Protein AF-A0A8X7XI76-F1 (afdb_monomer)

pLDDT: mean 72.17, std 18.66, range [26.42, 96.69]

Mean predicted aligned error: 21.69 Å

Solvent-accessible surface area (backbone atoms only — not comparable to full-atom values): 20179 Å² total; per-residue (Å²): 106,65,67,63,45,52,55,42,26,72,76,38,55,70,59,37,50,48,53,51,53,40,50,55,38,44,60,29,55,32,87,64,78,79,47,76,66,56,66,72,77,45,56,62,67,55,51,51,53,51,46,51,61,57,38,73,75,78,64,96,74,30,51,82,72,44,86,49,71,70,33,50,50,47,49,52,49,51,47,50,50,44,25,52,45,47,52,69,28,65,85,70,49,64,81,38,93,57,53,53,74,50,49,52,59,40,36,52,50,28,42,71,40,92,49,66,44,37,20,55,46,19,42,57,59,60,33,59,70,26,68,49,62,69,83,71,89,86,74,97,80,75,77,64,71,68,51,57,64,59,58,62,64,70,68,76,78,78,87,84,88,82,87,89,86,82,92,87,86,88,88,90,87,86,90,85,59,90,67,64,47,56,61,51,47,50,55,52,49,52,51,50,52,53,51,50,52,52,53,50,52,51,54,51,50,52,55,49,49,54,53,50,52,53,53,50,53,53,49,53,52,50,52,53,50,52,52,52,51,52,51,52,51,52,52,51,51,51,51,51,53,51,51,53,52,53,52,50,52,50,51,54,52,49,52,55,48,51,53,51,50,53,56,48,50,53,53,51,51,55,51,48,54,52,50,51,55,48,50,53,54,50,50,54,53,49,54,53,49,51,55,53,48,53,56,50,51,54,50,52,52,53,53,51,51,51,54,49,55,53,49,50,56,50,48,55,51,48,52,53,48,51,53,50,48,50,55,48,49,54,52,53,52,52,52,52,53,55,74,73,42,65,72,76,61,58,62,56,56,69,75,75,111

Sequence (353 aa):
VVDDWIDRYKTERKLGLLELINFIIHCCGCKGVVTPELFKDLQNAQIINQLTKEFKKDSSCYPLSMSTPEWKKFGANMSEFLSILVQRCQNSILYDDGLMDSVIPFLTGLSDSQIRAFRHTGTLAGERRCVVSADVDSSPIGEDYLKLEKAGRSAASVTQLRGTGAAGTPASAESAASSTVQEGTIELSELKVLLAELTQDINKSEKANEKATAKAHERQKQEMKQANEWLRQEIQQANERLRQEVQLELRQVLGKIEERIQKNSVKLSTLADQLEHLNETFTNRIEMAEHSAASAEERAVNVSLECKKLREKLGDRLAALEDGSRRYNVRIEGLRRIESSNPVKFAAELFLK

Secondary structure (DSSP, 8-state):
-HHHHHHHHHH-HHHHHHHHHHHHHHHTT------HHHHHHS-HHHHHHHHHHHHTTT-S--GGG--SHHHHHHHHHHHHHHHHHHHHHTTTTTTSTTHHHHHHHHHHHHHT-SSHHHHHHHHHHHSHHHH--SS------SSSHHHHHHHHHSSTTS-------------------TTHHHHHHHHHHHHHHHHHHHHHHHHHHHHHHHHHHHHHHHHHHHHHHHHHHHHHHHHHHHHHHHHHHHHHHHHHHHHHHHHHHHHHHHHHHHHHHHHHHHHHHHHHHHHHHHHHHHHHHHHHHHHHHHHHHHHHHHHHHHHHHHHHHHHHHHHHHHHHHHHHS-HHHHHHHTT--

Foldseek 3Di:
DLVVLVVVCVVPVLVSLQVVLQVLLVQLVQPDHQDSVNVVPDDLLVVVVVSVVRVVPDDPDGLCRDPDPVSVVVLVVVLVSLQVNLVVCVPPNVPPCRRCVRLVVNLVSLCPDPDPSSVVSSCSCVPCNNNVPPDDDDDPDDDVVVVVVVVVVVVVPPDPDDDDDDDDDDDDDDDDDPPVVVVVVVVVVVVVVVVVVVVVVVVVVVVVVVVVVVVVVVVVVVVVVVVVVVVVVVVVVVVVVVVVVVVVVVVVVVVVVVVVVVVVVVVVVVVVVVVVVVVVVVVVVVVVVVVVVVVVVVVVVVVVVVVVVVVVVVVVVVVVVVVVVVVVVVVVVVVVVCVPDDVVVVVVVVVVD

InterPro domains:
  IPR013721 STAG [PF08514] (62-125)
  IPR039662 Cohesin subunit Scc3/SA [PTHR11199] (1-126)

Nearest PDB structures (foldseek):
  5qsu-assembly2_A  TM=9.613E-01  e=1.164E-12  Homo sapiens
  5qsu-assembly1_C  TM=9.602E-01  e=3.222E-12  Homo sapiens
  5qsv-assembly4_D  TM=9.599E-01  e=5.065E-12  Homo sapiens
  6qb5-assembly4_D  TM=9.327E-01  e=2.719E-12  Homo sapiens
  7w1m-assembly1_D  TM=9.598E-01  e=1.118E-11  Homo sapiens

Organism: Polypterus senegalus (NCBI:txid55291)

Structure (mmCIF, N/CA/C/O backbone):
data_AF-A0A8X7XI76-F1
#
_entry.id   AF-A0A8X7XI76-F1
#
loop_
_atom_site.group_PDB
_atom_site.id
_atom_site.type_symbol
_atom_site.label_atom_id
_atom_site.label_alt_id
_atom_site.label_comp_id
_atom_site.label_asym_id
_atom_site.label_entity_id
_atom_site.label_seq_id
_atom_site.pdbx_PDB_ins_code
_atom_site.Cartn_x
_atom_site.Cartn_y
_atom_site.Cartn_z
_atom_site.occupancy
_atom_site.B_iso_or_equiv
_atom_site.auth_seq_id
_atom_site.auth_comp_id
_atom_site.auth_asym_id
_atom_site.auth_atom_id
_atom_site.pdbx_PDB_model_num
ATOM 1 N N . VAL A 1 1 ? -13.157 4.764 -10.999 1.00 80.31 1 VAL A N 1
ATOM 2 C CA . VAL A 1 1 ? -13.480 5.661 -9.859 1.00 80.31 1 VAL A CA 1
ATOM 3 C C . VAL A 1 1 ? -12.413 5.621 -8.777 1.00 80.31 1 VAL A C 1
ATOM 5 O O . VAL A 1 1 ? -11.792 6.649 -8.562 1.00 80.31 1 VAL A O 1
ATOM 8 N N . VAL A 1 2 ? -12.187 4.483 -8.096 1.00 82.31 2 VAL A N 1
ATOM 9 C CA . VAL A 1 2 ? -11.129 4.377 -7.064 1.00 82.31 2 VAL A CA 1
ATOM 10 C C . VAL A 1 2 ? -9.747 4.630 -7.671 1.00 82.31 2 VAL A C 1
ATOM 12 O O . VAL A 1 2 ? -9.023 5.479 -7.170 1.00 82.31 2 VAL A O 1
ATOM 15 N N . ASP A 1 3 ? -9.429 3.978 -8.793 1.00 81.94 3 ASP A N 1
ATOM 16 C CA . ASP A 1 3 ? -8.150 4.178 -9.492 1.00 81.94 3 ASP A CA 1
ATOM 17 C C . ASP A 1 3 ? -7.981 5.638 -9.972 1.00 81.94 3 ASP A C 1
ATOM 19 O O . ASP A 1 3 ? -6.953 6.256 -9.717 1.00 81.94 3 ASP A O 1
ATOM 23 N N . ASP A 1 4 ? -9.038 6.250 -10.522 1.00 85.50 4 ASP A N 1
ATOM 24 C CA . ASP A 1 4 ? -9.021 7.664 -10.944 1.00 85.50 4 ASP A CA 1
ATOM 25 C C . ASP A 1 4 ? -8.849 8.649 -9.771 1.00 85.50 4 ASP A C 1
ATOM 27 O O . ASP A 1 4 ? -8.336 9.756 -9.939 1.00 85.50 4 ASP A O 1
ATOM 31 N N . TRP A 1 5 ? -9.340 8.303 -8.575 1.00 87.81 5 TRP A N 1
ATOM 32 C CA . TRP A 1 5 ? -9.099 9.094 -7.366 1.00 87.81 5 TRP A CA 1
ATOM 33 C C . TRP A 1 5 ? -7.663 8.910 -6.872 1.00 87.81 5 TRP A C 1
ATOM 35 O O . TRP A 1 5 ? -7.014 9.890 -6.518 1.00 87.81 5 TRP A O 1
ATOM 45 N N . ILE A 1 6 ? -7.142 7.680 -6.909 1.00 84.31 6 ILE A N 1
ATOM 46 C CA . ILE A 1 6 ? -5.755 7.372 -6.543 1.00 84.31 6 ILE A CA 1
ATOM 47 C C . ILE A 1 6 ? -4.779 8.158 -7.423 1.00 84.31 6 ILE A C 1
ATOM 49 O O . ILE A 1 6 ? -3.829 8.749 -6.909 1.00 84.31 6 ILE A O 1
ATOM 53 N N . ASP A 1 7 ? -5.013 8.208 -8.732 1.00 85.00 7 ASP A N 1
ATOM 54 C CA . ASP A 1 7 ? -4.145 8.948 -9.647 1.00 85.00 7 ASP A CA 1
ATOM 55 C C . ASP A 1 7 ? -4.216 10.461 -9.402 1.00 85.00 7 ASP A C 1
ATOM 57 O O . ASP A 1 7 ? -3.176 11.120 -9.356 1.00 85.00 7 ASP A O 1
ATOM 61 N N . ARG A 1 8 ? -5.402 11.006 -9.097 1.00 84.25 8 ARG A N 1
ATOM 62 C CA . ARG A 1 8 ? -5.546 12.404 -8.652 1.00 84.25 8 ARG A CA 1
ATOM 63 C C . ARG A 1 8 ? -4.844 12.684 -7.326 1.00 84.25 8 ARG A C 1
ATOM 65 O O . ARG A 1 8 ? -4.208 13.726 -7.193 1.00 84.25 8 ARG A O 1
ATOM 72 N N . TYR A 1 9 ? -4.904 11.762 -6.368 1.00 83.94 9 TYR A N 1
ATOM 73 C CA . TYR A 1 9 ? -4.195 11.882 -5.093 1.00 83.94 9 TYR A CA 1
ATOM 74 C C . TYR A 1 9 ? -2.670 11.899 -5.287 1.00 83.94 9 TYR A C 1
ATOM 76 O O . TYR A 1 9 ? -1.975 12.661 -4.616 1.00 83.94 9 TYR A O 1
ATOM 84 N N . LYS A 1 10 ? -2.142 11.115 -6.239 1.00 81.81 10 LYS A N 1
ATOM 85 C CA . LYS A 1 10 ? -0.713 11.135 -6.597 1.00 81.81 10 LYS A CA 1
ATOM 86 C C . LYS A 1 10 ? -0.286 12.459 -7.235 1.00 81.81 10 LYS A C 1
ATOM 88 O O . LYS A 1 10 ? 0.833 12.899 -6.988 1.00 81.81 10 LYS A O 1
ATOM 93 N N . THR A 1 11 ? -1.142 13.088 -8.044 1.00 84.12 11 THR A N 1
ATOM 94 C CA . THR A 1 11 ? -0.851 14.394 -8.660 1.00 84.12 11 THR A CA 1
ATOM 95 C C . THR A 1 11 ? -0.973 15.540 -7.651 1.00 84.12 11 THR A C 1
ATOM 97 O O . THR A 1 11 ? -0.058 16.350 -7.526 1.00 84.12 11 THR A O 1
ATOM 100 N N . GLU A 1 12 ? -2.072 15.592 -6.893 1.00 83.12 12 GLU A N 1
ATOM 101 C CA . GLU A 1 12 ? -2.367 16.645 -5.917 1.00 83.12 12 GLU A CA 1
ATOM 102 C C . GLU A 1 12 ? -2.932 16.066 -4.609 1.00 83.12 12 GLU A C 1
ATOM 104 O O . GLU A 1 12 ? -4.142 16.025 -4.371 1.00 83.12 12 GLU A O 1
ATOM 109 N N . ARG A 1 13 ? -2.027 15.680 -3.701 1.00 80.62 13 ARG A N 1
ATOM 110 C CA . ARG A 1 13 ? -2.357 15.042 -2.410 1.00 80.62 13 ARG A CA 1
ATOM 111 C C . ARG A 1 13 ? -3.438 15.772 -1.605 1.00 80.62 13 ARG A C 1
ATOM 113 O O . ARG A 1 13 ? -4.353 15.146 -1.077 1.00 80.62 13 ARG A O 1
ATOM 120 N N . LYS A 1 14 ? -3.342 17.103 -1.499 1.00 80.31 14 LYS A N 1
ATOM 121 C CA . LYS A 1 14 ? -4.276 17.915 -0.695 1.00 80.31 14 LYS A CA 1
ATOM 122 C C . LYS A 1 14 ? -5.678 17.954 -1.297 1.00 80.31 14 LYS A C 1
ATOM 124 O O . LYS A 1 14 ? -6.653 17.869 -0.557 1.00 80.31 14 LYS A O 1
ATOM 129 N N . LEU A 1 15 ? -5.771 18.067 -2.621 1.00 83.50 15 LEU A N 1
ATOM 130 C CA . LEU A 1 15 ? -7.047 18.123 -3.324 1.00 83.50 15 LEU A CA 1
ATOM 131 C C . LEU A 1 15 ? -7.749 16.761 -3.265 1.00 83.50 15 LEU A C 1
ATOM 133 O O . LEU A 1 15 ? -8.920 16.694 -2.904 1.00 83.50 15 LEU A O 1
ATOM 137 N N . GLY A 1 16 ? -7.013 15.670 -3.509 1.00 84.12 16 GLY A N 1
ATOM 138 C CA . GLY A 1 16 ? -7.557 14.312 -3.412 1.00 84.12 16 GLY A CA 1
ATOM 139 C C . GLY A 1 16 ? -8.058 13.972 -2.003 1.00 84.12 16 GLY A C 1
ATOM 140 O O . GLY A 1 16 ? -9.128 13.382 -1.844 1.00 84.12 16 GLY A O 1
ATOM 141 N N . LEU A 1 17 ? -7.335 14.404 -0.965 1.00 84.62 17 LEU A N 1
ATOM 142 C CA . LEU A 1 17 ? -7.759 14.245 0.428 1.00 84.62 17 LEU A CA 1
ATOM 143 C C . LEU A 1 17 ? -9.035 15.038 0.743 1.00 84.62 17 LEU A C 1
ATOM 145 O O . LEU A 1 17 ? -9.946 14.517 1.388 1.00 84.62 17 LEU A O 1
ATOM 149 N N . LEU A 1 18 ? -9.123 16.276 0.253 1.00 86.62 18 LEU A N 1
ATOM 150 C CA . LEU A 1 18 ? -10.305 17.119 0.408 1.00 86.62 18 LEU A CA 1
ATOM 151 C C . LEU A 1 18 ? -11.532 16.515 -0.286 1.00 86.62 18 LEU A C 1
ATOM 153 O O . LEU A 1 18 ? -12.622 16.526 0.283 1.00 86.62 18 LEU A O 1
ATOM 157 N N . GLU A 1 19 ? -11.363 15.962 -1.489 1.00 86.62 19 GLU A N 1
ATOM 158 C CA . GLU A 1 19 ? -12.425 15.246 -2.205 1.00 86.62 19 GLU A CA 1
ATOM 159 C C . GLU A 1 19 ? -12.949 14.059 -1.386 1.00 86.62 19 GLU A C 1
ATOM 161 O O . GLU A 1 19 ? -14.163 13.877 -1.276 1.00 86.62 19 GLU A O 1
ATOM 166 N N . LEU A 1 20 ? -12.055 13.286 -0.759 1.00 86.69 20 LEU A N 1
ATOM 167 C CA . LEU A 1 20 ? -12.429 12.139 0.071 1.00 86.69 20 LEU A CA 1
ATOM 168 C C . LEU A 1 20 ? -13.170 12.564 1.348 1.00 86.69 20 LEU A C 1
ATOM 170 O O . LEU A 1 20 ? -14.191 11.976 1.708 1.00 86.69 20 LEU A O 1
ATOM 174 N N . ILE A 1 21 ? -12.689 13.610 2.020 1.00 86.50 21 ILE A N 1
ATOM 175 C CA . ILE A 1 21 ? -13.335 14.166 3.215 1.00 86.50 21 ILE A CA 1
ATOM 176 C C . ILE A 1 21 ? -14.719 14.714 2.870 1.00 86.50 21 ILE A C 1
ATOM 178 O O . ILE A 1 21 ? -15.699 14.386 3.542 1.00 86.50 21 ILE A O 1
ATOM 182 N N . ASN A 1 22 ? -14.828 15.485 1.787 1.00 87.50 22 ASN A N 1
ATOM 183 C CA . ASN A 1 22 ? -16.112 15.982 1.312 1.00 87.50 22 ASN A CA 1
ATOM 184 C C . ASN A 1 22 ? -17.047 14.828 0.945 1.00 87.50 22 ASN A C 1
ATOM 186 O O . ASN A 1 22 ? -18.207 14.856 1.343 1.00 87.50 22 ASN A O 1
ATOM 190 N N . PHE A 1 23 ? -16.568 13.775 0.282 1.00 87.75 23 PHE A N 1
ATOM 191 C CA . PHE A 1 23 ? -17.378 12.589 0.005 1.00 87.75 23 PHE A CA 1
ATOM 192 C C . PHE A 1 23 ? -17.982 11.980 1.285 1.00 87.75 23 PHE A C 1
ATOM 194 O O . PHE A 1 23 ? -19.190 11.737 1.336 1.00 87.75 23 PHE A O 1
ATOM 201 N N . ILE A 1 24 ? -17.187 11.810 2.348 1.00 85.94 24 ILE A N 1
ATOM 202 C CA . ILE A 1 24 ? -17.664 11.280 3.639 1.00 85.94 24 ILE A CA 1
ATOM 203 C C . ILE A 1 24 ? -18.721 12.207 4.264 1.00 85.94 24 ILE A C 1
ATOM 205 O O . ILE A 1 24 ? -19.750 11.741 4.760 1.00 85.94 24 ILE A O 1
ATOM 209 N N . ILE A 1 25 ? -18.513 13.523 4.201 1.00 86.00 25 ILE A N 1
ATOM 210 C CA . ILE A 1 25 ? -19.452 14.529 4.727 1.00 86.00 25 ILE A CA 1
ATOM 211 C C . ILE A 1 25 ? -20.796 14.474 3.990 1.00 86.00 25 ILE A C 1
ATOM 213 O O . ILE A 1 25 ? -21.855 14.477 4.625 1.00 86.00 25 ILE A O 1
ATOM 217 N N . HIS A 1 26 ? -20.769 14.337 2.665 1.00 84.94 26 HIS A N 1
ATOM 218 C CA . HIS A 1 26 ? -21.979 14.189 1.858 1.00 84.94 26 HIS A CA 1
ATOM 219 C C . HIS A 1 26 ? -22.689 12.857 2.142 1.00 84.94 26 HIS A C 1
ATOM 221 O O . HIS A 1 26 ? -23.919 12.821 2.203 1.00 84.94 26 HIS A O 1
ATOM 227 N N . CYS A 1 27 ? -21.946 11.776 2.416 1.00 83.19 27 CYS A N 1
ATOM 228 C CA . CYS A 1 27 ? -22.525 10.496 2.849 1.00 83.19 27 CYS A CA 1
ATOM 229 C C . CYS A 1 27 ? -23.278 10.612 4.185 1.00 83.19 27 CYS A C 1
ATOM 231 O O . CYS A 1 27 ? -24.279 9.924 4.394 1.00 83.19 27 CYS A O 1
ATOM 233 N N . CYS A 1 28 ? -22.859 11.530 5.061 1.00 80.88 28 CYS A N 1
ATOM 234 C CA . CYS A 1 28 ? -23.584 11.844 6.292 1.00 80.88 28 CYS A CA 1
ATOM 235 C C . CYS A 1 28 ? -24.904 12.598 6.049 1.00 80.88 28 CYS A C 1
ATOM 237 O O . CYS A 1 28 ? -25.657 12.832 6.994 1.00 80.88 28 CYS A O 1
ATOM 239 N N . GLY A 1 29 ? -25.186 13.018 4.811 1.00 77.31 29 GLY A N 1
ATOM 240 C CA . GLY A 1 29 ? -26.313 13.886 4.472 1.00 77.31 29 GLY A CA 1
ATOM 241 C C . GLY A 1 29 ? -26.069 15.360 4.793 1.00 77.31 29 GLY A C 1
ATOM 242 O O . GLY A 1 29 ? -27.018 16.138 4.834 1.00 77.31 29 GLY A O 1
ATOM 243 N N . CYS A 1 30 ? -24.819 15.759 5.048 1.00 81.12 30 CYS A N 1
ATOM 244 C CA . CYS A 1 30 ? -24.471 17.162 5.228 1.00 81.12 30 CYS A CA 1
ATOM 245 C C . CYS A 1 30 ? -24.251 17.816 3.859 1.00 81.12 30 CYS A C 1
ATOM 247 O O . CYS A 1 30 ? -23.531 17.278 3.023 1.00 81.12 30 CYS A O 1
ATOM 249 N N . LYS A 1 31 ? -24.871 18.980 3.641 1.00 76.12 31 LYS A N 1
ATOM 250 C CA . LYS A 1 31 ? -24.668 19.812 2.441 1.00 76.12 31 LYS A CA 1
ATOM 251 C C . LYS A 1 31 ? -23.497 20.794 2.585 1.00 76.12 31 LYS A C 1
ATOM 253 O O . LYS A 1 31 ? -23.247 21.575 1.672 1.00 76.12 31 LYS A O 1
ATOM 258 N N . GLY A 1 32 ? -22.843 20.803 3.747 1.00 77.69 32 GLY A N 1
ATOM 259 C CA . GLY A 1 32 ? -21.671 21.629 4.003 1.00 77.69 32 GLY A CA 1
ATOM 260 C C . GLY A 1 32 ? -20.490 21.154 3.166 1.00 77.69 32 GLY A C 1
ATOM 261 O O . GLY A 1 32 ? -20.243 19.952 3.065 1.00 77.69 32 GLY A O 1
ATOM 262 N N . VAL A 1 33 ? -19.772 22.098 2.562 1.00 80.50 33 VAL A N 1
ATOM 263 C CA . VAL A 1 33 ? -18.592 21.824 1.736 1.00 80.50 33 VAL A CA 1
ATOM 264 C C . VAL A 1 33 ? -17.365 22.348 2.465 1.00 80.50 33 VAL A C 1
ATOM 266 O O . VAL A 1 33 ? -17.295 23.525 2.812 1.00 80.50 33 VAL A O 1
ATOM 269 N N . VAL A 1 34 ? -16.381 21.480 2.684 1.00 81.94 34 VAL A N 1
ATOM 270 C CA . VAL A 1 34 ? -15.073 21.880 3.207 1.00 81.94 34 VAL A CA 1
ATOM 271 C C . VAL A 1 34 ? -14.277 22.454 2.046 1.00 81.94 34 VAL A C 1
ATOM 273 O O . VAL A 1 34 ? -14.031 21.761 1.055 1.00 81.94 34 VAL A O 1
ATOM 276 N N . THR A 1 35 ? -13.898 23.726 2.151 1.00 81.38 35 THR A N 1
ATOM 277 C CA . THR A 1 35 ? -13.049 24.382 1.154 1.00 81.38 35 THR A CA 1
ATOM 278 C C . THR A 1 35 ? -11.564 24.120 1.444 1.00 81.38 35 THR A C 1
ATOM 280 O O . THR A 1 35 ? -11.207 23.793 2.583 1.00 81.38 35 THR A O 1
ATOM 283 N N . PRO A 1 36 ? -10.671 24.252 0.446 1.00 75.94 36 PRO A N 1
ATOM 284 C CA . PRO A 1 36 ? -9.233 24.055 0.637 1.00 75.94 36 PRO A CA 1
ATOM 285 C C . PRO A 1 36 ? -8.622 24.974 1.705 1.00 75.94 36 PRO A C 1
ATOM 287 O O . PRO A 1 36 ? -7.683 24.576 2.392 1.00 75.94 36 PRO A O 1
ATOM 290 N N . GLU A 1 37 ? -9.161 26.184 1.865 1.00 72.19 37 GLU A N 1
ATOM 291 C CA . GLU A 1 37 ? -8.736 27.151 2.883 1.00 72.19 37 GLU A CA 1
ATOM 292 C C . GLU A 1 37 ? -9.104 26.648 4.283 1.00 72.19 37 GLU A C 1
ATOM 294 O O . GLU A 1 37 ? -8.269 26.622 5.185 1.00 72.19 37 GLU A O 1
ATOM 299 N N . LEU A 1 38 ? -10.326 26.131 4.439 1.00 70.31 38 LEU A N 1
ATOM 300 C CA . LEU A 1 38 ? -10.811 25.579 5.702 1.00 70.31 38 LEU A CA 1
ATOM 301 C C . LEU A 1 38 ? -10.007 24.352 6.143 1.00 70.31 38 LEU A C 1
ATOM 303 O O . LEU A 1 38 ? -9.738 24.167 7.327 1.00 70.31 38 LEU A O 1
ATOM 307 N N . PHE A 1 39 ? -9.607 23.528 5.176 1.00 73.75 39 PHE A N 1
ATOM 308 C CA . PHE A 1 39 ? -8.808 22.331 5.408 1.00 73.75 39 PHE A CA 1
ATOM 309 C C . PHE A 1 39 ? -7.347 22.638 5.781 1.00 73.75 39 PHE A C 1
ATOM 311 O O . PHE A 1 39 ? -6.688 21.830 6.430 1.00 73.75 39 PHE A O 1
ATOM 318 N N . LYS A 1 40 ? -6.830 23.805 5.379 1.00 67.25 40 LYS A N 1
ATOM 319 C CA . LYS A 1 40 ? -5.461 24.244 5.681 1.00 67.25 40 LYS A CA 1
ATOM 320 C C . LYS A 1 40 ? -5.346 24.906 7.056 1.00 67.25 40 LYS A C 1
ATOM 322 O O . LYS A 1 40 ? -4.324 24.736 7.718 1.00 67.25 40 LYS A O 1
ATOM 327 N N . ASP A 1 41 ? -6.372 25.649 7.460 1.00 60.00 41 ASP A N 1
ATOM 328 C CA . ASP A 1 41 ? -6.289 26.568 8.598 1.00 60.00 41 ASP A CA 1
ATOM 329 C C . ASP A 1 41 ? -6.910 26.012 9.892 1.00 60.00 41 ASP A C 1
ATOM 331 O O . ASP A 1 41 ? -6.647 26.541 10.974 1.00 60.00 41 ASP A O 1
ATOM 335 N N . LEU A 1 42 ? -7.719 24.946 9.815 1.00 62.00 42 LEU A N 1
ATOM 336 C CA . LEU A 1 42 ? -8.450 24.398 10.962 1.00 62.00 42 LEU A CA 1
ATOM 337 C C . LEU A 1 42 ? -8.068 22.954 11.294 1.00 62.00 42 LEU A C 1
ATOM 339 O O . LEU A 1 42 ? -7.864 22.114 10.422 1.00 62.00 42 LEU A O 1
ATOM 343 N N . GLN A 1 43 ? -8.065 22.636 12.591 1.00 72.50 43 GLN A N 1
ATOM 344 C CA . GLN A 1 43 ? -7.961 21.251 13.057 1.00 72.50 43 GLN A CA 1
ATOM 345 C C . GLN A 1 43 ? -9.262 20.482 12.777 1.00 72.50 43 GLN A C 1
ATOM 347 O O . GLN A 1 43 ? -10.354 21.054 12.828 1.00 72.50 43 GLN A O 1
ATOM 352 N N . ASN A 1 44 ? -9.171 19.160 12.588 1.00 75.50 44 ASN A N 1
ATOM 353 C CA . ASN A 1 44 ? -10.316 18.277 12.306 1.00 75.50 44 ASN A CA 1
ATOM 354 C C . ASN A 1 44 ? -11.519 18.509 13.245 1.00 75.50 44 ASN A C 1
ATOM 356 O O . ASN A 1 44 ? -12.662 18.556 12.793 1.00 75.50 44 ASN A O 1
ATOM 360 N N . ALA A 1 45 ? -11.277 18.744 14.539 1.00 72.75 45 ALA A N 1
ATOM 361 C CA . ALA A 1 45 ? -12.327 19.039 15.517 1.00 72.75 45 ALA A CA 1
ATOM 362 C C . ALA A 1 45 ? -13.084 20.354 15.232 1.00 72.75 45 ALA A C 1
ATOM 364 O O . ALA A 1 45 ? -14.294 20.447 15.446 1.00 72.75 45 ALA A O 1
ATOM 365 N N . GLN A 1 46 ? -12.396 21.383 14.734 1.00 77.50 46 GLN A N 1
ATOM 366 C CA . GLN A 1 46 ? -13.001 22.670 14.380 1.00 77.50 46 GLN A CA 1
ATOM 367 C C . GLN A 1 46 ? -13.827 22.560 13.094 1.00 77.50 46 GLN A C 1
ATOM 369 O O . GLN A 1 46 ? -14.944 23.078 13.052 1.00 77.50 46 GLN A O 1
ATOM 374 N N . ILE A 1 47 ? -13.330 21.810 12.104 1.00 80.31 47 ILE A N 1
ATOM 375 C CA . ILE A 1 47 ? -14.059 21.502 10.864 1.00 80.31 47 ILE A CA 1
ATOM 376 C C . ILE A 1 47 ? -15.368 20.772 11.198 1.00 80.31 47 ILE A C 1
ATOM 378 O O . ILE A 1 47 ? -16.445 21.205 10.792 1.00 80.31 47 ILE A O 1
ATOM 382 N N . ILE A 1 48 ? -15.311 19.723 12.025 1.00 81.06 48 ILE A N 1
ATOM 383 C CA . ILE A 1 48 ? -16.498 18.958 12.444 1.00 81.06 48 ILE A CA 1
ATOM 384 C C . ILE A 1 48 ? -17.491 19.841 13.212 1.00 81.06 48 ILE A C 1
ATOM 386 O O . ILE A 1 48 ? -18.702 19.734 13.008 1.00 81.06 48 ILE A O 1
ATOM 390 N N . ASN A 1 49 ? -17.012 20.755 14.060 1.00 80.56 49 ASN A N 1
ATOM 391 C CA . ASN A 1 49 ? -17.872 21.701 14.772 1.00 80.56 49 ASN A CA 1
ATOM 392 C C . ASN A 1 49 ? -18.584 22.684 13.834 1.00 80.56 49 ASN A C 1
ATOM 394 O O . ASN A 1 49 ? -19.747 23.018 14.072 1.00 80.56 49 ASN A O 1
ATOM 398 N N . GLN A 1 50 ? -17.928 23.139 12.767 1.00 80.50 50 GLN A N 1
ATOM 399 C CA . GLN A 1 50 ? -18.559 23.985 11.755 1.00 80.50 50 GLN A CA 1
ATOM 400 C C . GLN A 1 50 ? -19.597 23.209 10.938 1.00 80.50 50 GLN A C 1
ATOM 402 O O . GLN A 1 50 ? -20.744 23.645 10.843 1.00 80.50 50 GLN A O 1
ATOM 407 N N . LEU A 1 51 ? -19.251 22.005 10.476 1.00 79.69 51 LEU A N 1
ATOM 408 C CA . LEU A 1 51 ? -20.175 21.105 9.776 1.00 79.69 51 LEU A CA 1
ATOM 409 C C . LEU A 1 51 ? -21.398 20.756 10.637 1.00 79.69 51 LEU A C 1
ATOM 411 O O . LEU A 1 51 ? -22.520 20.676 10.146 1.00 79.69 51 LEU A O 1
ATOM 415 N N . THR A 1 52 ? -21.209 20.618 11.952 1.00 78.19 52 THR A N 1
ATOM 416 C CA . THR A 1 52 ? -22.292 20.398 12.923 1.00 78.19 52 THR A CA 1
ATOM 417 C C . THR A 1 52 ? -23.249 21.591 12.985 1.00 78.19 52 THR A C 1
ATOM 419 O O . THR A 1 52 ? -24.460 21.401 13.110 1.00 78.19 52 THR A O 1
ATOM 422 N N . LYS A 1 53 ? -22.740 22.828 12.899 1.00 76.62 53 LYS A N 1
ATOM 423 C CA . LYS A 1 53 ? -23.577 24.040 12.883 1.00 76.62 53 LYS A CA 1
ATOM 424 C C . LYS A 1 53 ? -2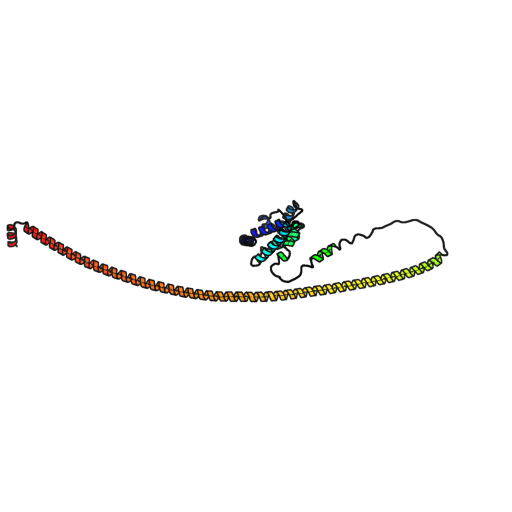4.408 24.130 11.603 1.00 76.62 53 LYS A C 1
ATOM 426 O O . LYS A 1 53 ? -25.580 24.485 11.681 1.00 76.62 53 LYS A O 1
ATOM 431 N N . GLU A 1 54 ? -23.827 23.768 10.463 1.00 73.31 54 GLU A N 1
ATOM 432 C CA . GLU A 1 54 ? -24.517 23.753 9.167 1.00 73.31 54 GLU A CA 1
ATOM 433 C C . GLU A 1 54 ? -25.554 22.622 9.082 1.00 73.31 54 GLU A C 1
ATOM 435 O O . GLU A 1 54 ? -26.676 22.840 8.629 1.00 73.31 54 GLU A O 1
ATOM 440 N N . PHE A 1 55 ? -25.238 21.438 9.615 1.00 71.06 55 PHE A N 1
ATOM 441 C CA . PHE A 1 55 ? -26.137 20.279 9.615 1.00 71.06 55 PHE A CA 1
ATOM 442 C C . PHE A 1 55 ? -27.405 20.489 10.456 1.00 71.06 55 PHE A C 1
ATOM 444 O O . PHE A 1 55 ? -28.489 20.046 10.078 1.00 71.06 55 PHE A O 1
ATOM 451 N N . LYS A 1 56 ? -27.299 21.200 11.590 1.00 60.44 56 LYS A N 1
ATOM 452 C CA . LYS A 1 56 ? -28.439 21.491 12.482 1.00 60.44 56 LYS A CA 1
ATOM 453 C C . LYS A 1 56 ? -29.568 22.276 11.807 1.00 60.44 56 LYS A C 1
ATOM 455 O O . LYS A 1 56 ? -30.668 22.307 12.352 1.00 60.44 56 LYS A O 1
ATOM 460 N N . LYS A 1 57 ? -29.308 22.914 10.662 1.00 56.59 57 LYS A N 1
ATOM 461 C CA . LYS A 1 57 ? -30.274 23.785 9.991 1.00 56.59 57 LYS A CA 1
ATOM 462 C C . LYS A 1 57 ? -31.294 23.025 9.132 1.00 56.59 57 LYS A C 1
ATOM 464 O O . LYS A 1 57 ? -32.386 23.548 8.958 1.00 56.59 57 LYS A O 1
ATOM 469 N N . ASP A 1 58 ? -30.989 21.801 8.673 1.00 54.91 58 ASP A N 1
ATOM 470 C CA . ASP A 1 58 ? -31.672 21.259 7.483 1.00 54.91 58 ASP A CA 1
ATOM 471 C C . ASP A 1 58 ? -32.090 19.771 7.484 1.00 54.91 58 ASP A C 1
ATOM 473 O O . ASP A 1 58 ? -32.665 19.336 6.483 1.00 54.91 58 ASP A O 1
ATOM 477 N N . SER A 1 59 ? -31.829 18.919 8.491 1.00 55.06 59 SER A N 1
ATOM 478 C CA . SER A 1 59 ? -32.084 17.468 8.286 1.00 55.06 59 SER A CA 1
ATOM 479 C C . SER A 1 59 ? -32.398 16.634 9.535 1.00 55.06 59 SER A C 1
ATOM 481 O O . SER A 1 59 ? -31.559 16.446 10.412 1.00 55.06 59 SER A O 1
ATOM 483 N N . SER A 1 60 ? -33.598 16.035 9.569 1.00 56.75 60 SER A N 1
ATOM 484 C CA . SER A 1 60 ? -33.986 14.963 10.506 1.00 56.75 60 SER A CA 1
ATOM 485 C C . SER A 1 60 ? -33.698 13.550 9.969 1.00 56.75 60 SER A C 1
ATOM 487 O O . SER A 1 60 ? -33.677 12.594 10.744 1.00 56.75 60 SER A O 1
ATOM 489 N N . CYS A 1 61 ? -33.446 13.413 8.660 1.00 63.62 61 CYS A N 1
ATOM 490 C CA . CYS A 1 61 ? -33.158 12.153 7.970 1.00 63.62 61 CYS A CA 1
ATOM 491 C C . CYS A 1 61 ? -31.839 12.248 7.194 1.00 63.62 61 CYS A C 1
ATOM 493 O O . CYS A 1 61 ? -31.583 13.246 6.528 1.00 63.62 61 CYS A O 1
ATOM 495 N N . TYR A 1 62 ? -31.020 11.199 7.273 1.00 75.06 62 TYR A N 1
ATOM 496 C CA . TYR A 1 62 ? -29.735 11.076 6.577 1.00 75.06 62 TYR A CA 1
ATOM 497 C C . TYR A 1 62 ? -29.689 9.757 5.781 1.00 75.06 62 TYR A C 1
ATOM 499 O O . TYR A 1 62 ? -30.397 8.818 6.165 1.00 75.06 62 TYR A O 1
ATOM 507 N N . PRO A 1 63 ? -28.871 9.656 4.710 1.00 74.31 63 PRO A N 1
ATOM 508 C CA . PRO A 1 63 ? -28.841 8.523 3.774 1.00 74.31 63 PRO A CA 1
ATOM 509 C C . PRO A 1 63 ? -28.855 7.130 4.417 1.00 74.31 63 PRO A C 1
ATOM 511 O O . PRO A 1 63 ? -29.625 6.266 4.013 1.00 74.31 63 PRO A O 1
ATOM 514 N N . LEU A 1 64 ? -28.072 6.925 5.481 1.00 70.81 64 LEU A N 1
ATOM 515 C CA . LEU A 1 64 ? -27.958 5.635 6.178 1.00 70.81 64 LEU A CA 1
ATOM 516 C C . LEU A 1 64 ? -29.125 5.312 7.134 1.00 70.81 64 LEU A C 1
ATOM 518 O O . LEU A 1 64 ? -29.191 4.211 7.675 1.00 70.81 64 LEU A O 1
ATOM 522 N N . SER A 1 65 ? -30.043 6.252 7.381 1.00 71.31 65 SER A N 1
ATOM 523 C CA . SER A 1 65 ? -31.241 6.034 8.211 1.00 71.31 65 SER A CA 1
ATOM 524 C C . SER A 1 65 ? -32.502 5.762 7.394 1.00 71.31 65 SER A C 1
ATOM 526 O O . SER A 1 65 ? -33.538 5.427 7.973 1.00 71.31 65 SER A O 1
ATOM 528 N N . MET A 1 66 ? -32.452 5.945 6.073 1.00 74.00 66 MET A N 1
ATOM 529 C CA . MET A 1 66 ? -33.606 5.739 5.204 1.00 74.00 66 MET A CA 1
ATOM 530 C C . MET A 1 66 ? -33.741 4.247 4.872 1.00 74.00 66 MET A C 1
ATOM 532 O O . MET A 1 66 ? -32.809 3.616 4.387 1.00 74.00 66 MET A O 1
ATOM 536 N N . SER A 1 67 ? -34.913 3.662 5.143 1.00 63.44 67 SER A N 1
ATOM 537 C CA . SER A 1 67 ? -35.157 2.216 4.961 1.00 63.44 67 SER A CA 1
ATOM 538 C C . SER A 1 67 ? -35.519 1.828 3.516 1.00 63.44 67 SER A C 1
ATOM 540 O O . SER A 1 67 ? -35.785 0.656 3.235 1.00 63.44 67 SER A O 1
ATOM 542 N N . THR A 1 68 ? -35.532 2.789 2.588 1.00 77.94 68 THR A N 1
ATOM 543 C CA . THR A 1 68 ? -35.813 2.548 1.166 1.00 77.94 68 THR A CA 1
ATOM 544 C C . THR A 1 68 ? -34.751 1.608 0.574 1.00 77.94 68 THR A C 1
ATOM 546 O O . THR A 1 68 ? -33.567 1.762 0.885 1.00 77.94 68 THR A O 1
ATOM 549 N N . PRO A 1 69 ? -35.123 0.642 -0.285 1.00 77.56 69 PRO A N 1
ATOM 550 C CA . PRO A 1 69 ? -34.177 -0.303 -0.892 1.00 77.56 69 PRO A CA 1
ATOM 551 C C . PRO A 1 69 ? -32.993 0.370 -1.612 1.00 77.56 69 PRO A C 1
ATOM 553 O O . PRO A 1 69 ? -31.874 -0.133 -1.551 1.00 77.56 69 PRO A O 1
ATOM 556 N N . GLU A 1 70 ? -33.209 1.537 -2.218 1.00 78.12 70 GLU A N 1
ATOM 557 C CA . GLU A 1 70 ? -32.169 2.357 -2.860 1.00 78.12 70 GLU A CA 1
ATOM 558 C C . GLU A 1 70 ? -31.104 2.842 -1.861 1.00 78.12 70 GLU A C 1
ATOM 560 O O . GLU A 1 70 ? -29.906 2.733 -2.122 1.00 78.12 70 GLU A O 1
ATOM 565 N N . TRP A 1 71 ? -31.528 3.300 -0.680 1.00 79.50 71 TRP A N 1
ATOM 566 C CA . TRP A 1 71 ? -30.639 3.788 0.379 1.00 79.50 71 TRP A CA 1
ATOM 567 C C . TRP A 1 71 ? -29.913 2.654 1.112 1.00 79.50 71 TRP A C 1
ATOM 569 O O . TRP A 1 71 ? -28.754 2.807 1.496 1.00 79.50 71 TRP A O 1
ATOM 579 N N . LYS A 1 72 ? -30.537 1.473 1.222 1.00 75.44 72 LYS A N 1
ATOM 580 C CA . LYS A 1 72 ? -29.851 0.257 1.696 1.00 75.44 72 LYS A CA 1
ATOM 581 C C . LYS A 1 72 ? -28.738 -0.172 0.741 1.00 75.44 72 LYS A C 1
ATOM 583 O O . LYS A 1 72 ? -27.642 -0.497 1.192 1.00 75.44 72 LYS A O 1
ATOM 588 N N . LYS A 1 73 ? -28.997 -0.119 -0.572 1.00 81.75 73 LYS A N 1
ATOM 589 C CA . LYS A 1 73 ? -27.980 -0.371 -1.602 1.00 81.75 73 LYS A CA 1
ATOM 590 C C . LYS A 1 73 ? -26.863 0.673 -1.547 1.00 81.75 73 LYS A C 1
ATOM 592 O O . LYS A 1 73 ? -25.700 0.312 -1.653 1.00 81.75 73 LYS A O 1
ATOM 597 N N . PHE A 1 74 ? -27.196 1.944 -1.316 1.00 82.12 74 PHE A N 1
ATOM 598 C CA . PHE A 1 74 ? -26.201 3.002 -1.122 1.00 82.12 74 PHE A CA 1
ATOM 599 C C . PHE A 1 74 ? -25.275 2.728 0.072 1.00 82.12 74 PHE A C 1
ATOM 601 O O . PHE A 1 74 ? -24.062 2.815 -0.085 1.00 82.12 74 PHE A O 1
ATOM 608 N N . GLY A 1 75 ? -25.818 2.349 1.235 1.00 77.25 75 GLY A N 1
ATOM 609 C CA . GLY A 1 75 ? -25.004 2.012 2.409 1.00 77.25 75 GLY A CA 1
ATOM 610 C C . GLY A 1 75 ? -24.040 0.847 2.153 1.00 77.25 75 GLY A C 1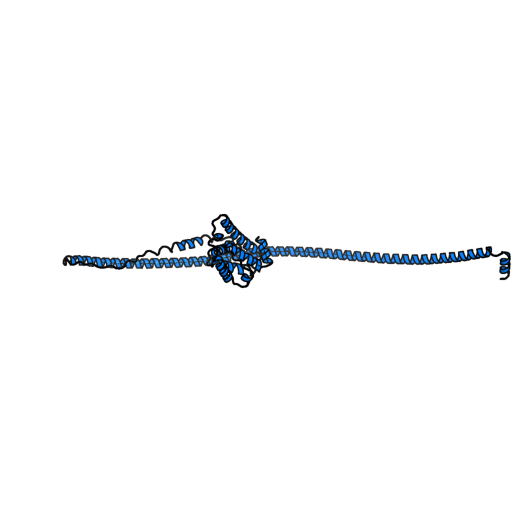
ATOM 611 O O . GLY A 1 75 ? -22.862 0.942 2.493 1.00 77.25 75 GLY A O 1
ATOM 612 N N . ALA A 1 76 ? -24.511 -0.208 1.479 1.00 80.12 76 ALA A N 1
ATOM 613 C CA . ALA A 1 76 ? -23.666 -1.330 1.066 1.00 80.12 76 ALA A CA 1
ATOM 614 C C . ALA A 1 76 ? -22.565 -0.885 0.084 1.00 80.12 76 ALA A C 1
ATOM 616 O O . ALA A 1 76 ? -21.386 -1.129 0.333 1.00 80.12 76 ALA A O 1
ATOM 617 N N . ASN A 1 77 ? -22.928 -0.140 -0.964 1.00 84.75 77 ASN A N 1
ATOM 618 C CA . ASN A 1 77 ? -21.980 0.380 -1.952 1.00 84.75 77 ASN A CA 1
ATOM 619 C C . ASN A 1 77 ? -20.931 1.316 -1.329 1.00 84.75 77 ASN A C 1
ATOM 621 O O . ASN A 1 77 ? -19.785 1.329 -1.762 1.00 84.75 77 ASN A O 1
ATOM 625 N N . MET A 1 78 ? -21.312 2.111 -0.325 1.00 82.44 78 MET A N 1
ATOM 626 C CA . MET A 1 78 ? -20.397 3.001 0.393 1.00 82.44 78 MET A CA 1
ATOM 627 C C . MET A 1 78 ? -19.367 2.200 1.198 1.00 82.44 78 MET A C 1
ATOM 629 O O . MET A 1 78 ? -18.174 2.490 1.115 1.00 82.44 78 MET A O 1
ATOM 633 N N . SER A 1 79 ? -19.804 1.154 1.909 1.00 79.62 79 SER A N 1
ATOM 634 C CA . SER A 1 79 ? -18.893 0.255 2.632 1.00 79.62 79 SER A CA 1
ATOM 635 C C . SER A 1 79 ? -17.957 -0.520 1.694 1.00 79.62 79 SER A C 1
ATOM 637 O O . SER A 1 79 ? -16.763 -0.645 1.966 1.00 79.62 79 SER A O 1
ATOM 639 N N . GLU A 1 80 ? -18.466 -0.968 0.543 1.00 83.31 80 GLU A N 1
ATOM 640 C CA . GLU A 1 80 ? -17.683 -1.660 -0.482 1.00 83.31 80 GLU A CA 1
ATOM 641 C C . GLU A 1 80 ? -16.661 -0.719 -1.135 1.00 83.31 80 GLU A C 1
ATOM 643 O O . GLU A 1 80 ? -15.493 -1.075 -1.277 1.00 83.31 80 GLU A O 1
ATOM 648 N N . PHE A 1 81 ? -17.055 0.521 -1.444 1.00 85.44 81 PHE A N 1
ATOM 649 C CA . PHE A 1 81 ? -16.153 1.544 -1.971 1.00 85.44 81 PHE A CA 1
ATOM 650 C C . PHE A 1 81 ? -14.993 1.841 -1.015 1.00 85.44 81 PHE A C 1
ATOM 652 O O . PHE A 1 81 ? -13.843 1.856 -1.450 1.00 85.44 81 PHE A O 1
ATOM 659 N N . LEU A 1 82 ? -15.274 2.048 0.277 1.00 82.19 82 LEU A N 1
ATOM 660 C CA . LEU A 1 82 ? -14.232 2.295 1.280 1.00 82.19 82 LEU A CA 1
ATOM 661 C C . LEU A 1 82 ? -13.294 1.091 1.435 1.00 82.19 82 LEU A C 1
ATOM 663 O O . LEU A 1 82 ? -12.083 1.275 1.530 1.00 82.19 82 LEU A O 1
ATOM 667 N N . SER A 1 83 ? -13.836 -0.127 1.384 1.00 80.94 83 SER A N 1
ATOM 668 C CA . SER A 1 83 ? -13.040 -1.357 1.460 1.00 80.94 83 SER A CA 1
ATOM 669 C C . SER A 1 83 ? -12.097 -1.497 0.257 1.00 80.94 83 SER A C 1
ATOM 671 O O . SER A 1 83 ? -10.903 -1.739 0.429 1.00 80.94 83 SER A O 1
ATOM 673 N N . ILE A 1 84 ? -12.595 -1.260 -0.964 1.00 83.44 84 ILE A N 1
ATOM 674 C CA . ILE A 1 84 ? -11.783 -1.283 -2.193 1.00 83.44 84 ILE A CA 1
ATOM 675 C C . ILE A 1 84 ? -10.740 -0.156 -2.183 1.00 83.44 84 ILE A C 1
ATOM 677 O O . ILE A 1 84 ? -9.607 -0.371 -2.610 1.00 83.44 84 ILE A O 1
ATOM 681 N N . LEU A 1 85 ? -11.095 1.033 -1.686 1.00 81.12 85 LEU A N 1
ATOM 682 C CA . LEU A 1 85 ? -10.178 2.166 -1.552 1.00 81.12 85 LEU A CA 1
ATOM 683 C C . LEU A 1 85 ? -8.990 1.806 -0.657 1.00 81.12 85 LEU A C 1
ATOM 685 O O . LEU A 1 85 ? -7.843 1.968 -1.068 1.00 81.12 85 LEU A O 1
ATOM 689 N N . VAL A 1 86 ? -9.258 1.268 0.535 1.00 78.00 86 VAL A N 1
ATOM 690 C CA . VAL A 1 86 ? -8.205 0.831 1.457 1.00 78.00 86 VAL A CA 1
ATOM 691 C C . VAL A 1 86 ? -7.374 -0.280 0.823 1.00 78.00 86 VAL A C 1
ATOM 693 O O . VAL A 1 86 ? -6.153 -0.163 0.812 1.00 78.00 86 VAL A O 1
ATOM 696 N N . GLN A 1 87 ? -8.007 -1.287 0.211 1.00 77.69 87 GLN A N 1
ATOM 697 C CA . GLN A 1 87 ? -7.317 -2.398 -0.452 1.00 77.69 87 GLN A CA 1
ATOM 698 C C . GLN A 1 87 ? -6.369 -1.935 -1.566 1.00 77.69 87 GLN A C 1
ATOM 700 O O . GLN A 1 87 ? -5.241 -2.411 -1.670 1.00 77.69 87 GLN A O 1
ATOM 705 N N . ARG A 1 88 ? -6.790 -0.977 -2.396 1.00 74.56 88 ARG A N 1
ATOM 706 C CA . ARG A 1 88 ? -5.950 -0.434 -3.475 1.00 74.56 88 ARG A CA 1
ATOM 707 C C . ARG A 1 88 ? -4.831 0.470 -2.956 1.00 74.56 88 ARG A C 1
ATOM 709 O O . ARG A 1 88 ? -3.775 0.534 -3.581 1.00 74.56 88 ARG A O 1
ATOM 716 N N . CYS A 1 89 ? -5.017 1.110 -1.802 1.00 70.44 89 CYS A N 1
ATOM 717 C CA . CYS A 1 89 ? -4.003 1.944 -1.157 1.00 70.44 89 CYS A CA 1
ATOM 718 C C . CYS A 1 89 ? -2.916 1.148 -0.402 1.00 70.44 89 CYS A C 1
ATOM 720 O O . CYS A 1 89 ? -1.870 1.731 -0.097 1.00 70.44 89 CYS A O 1
ATOM 722 N N . GLN A 1 90 ? -3.110 -0.157 -0.149 1.00 65.75 90 GLN A N 1
ATOM 723 C CA . GLN A 1 90 ? -2.185 -1.025 0.612 1.00 65.75 90 GLN A CA 1
ATOM 724 C C . GLN A 1 90 ? -0.757 -1.060 0.057 1.00 65.75 90 GLN A C 1
ATOM 726 O O . GLN A 1 90 ? 0.199 -1.132 0.821 1.00 65.75 90 GLN A O 1
ATOM 731 N N . ASN A 1 91 ? -0.598 -0.971 -1.265 1.00 56.09 91 ASN A N 1
ATOM 732 C CA . ASN A 1 91 ? 0.689 -1.232 -1.912 1.00 56.09 91 ASN A CA 1
ATOM 733 C C . ASN A 1 91 ? 1.626 -0.013 -1.990 1.00 56.09 91 ASN A C 1
ATOM 735 O O . ASN A 1 91 ? 2.780 -0.181 -2.380 1.00 56.09 91 ASN A O 1
ATOM 739 N N . SER A 1 92 ? 1.174 1.204 -1.650 1.00 58.72 92 SER A N 1
ATOM 740 C CA . SER A 1 92 ? 2.066 2.382 -1.668 1.00 58.72 92 SER A CA 1
ATOM 741 C C . SER A 1 92 ? 1.582 3.629 -0.919 1.00 58.72 92 SER A C 1
ATOM 743 O O . SER A 1 92 ? 2.408 4.457 -0.560 1.00 58.72 92 SER A O 1
ATOM 745 N N . ILE A 1 93 ? 0.272 3.819 -0.725 1.00 60.53 93 ILE A N 1
ATOM 746 C CA . ILE A 1 93 ? -0.298 5.094 -0.234 1.00 60.53 93 ILE A CA 1
ATOM 747 C C . ILE A 1 93 ? -0.618 5.033 1.265 1.00 60.53 93 ILE A C 1
ATOM 749 O O . ILE A 1 93 ? -0.624 6.058 1.939 1.00 60.53 93 ILE A O 1
ATOM 753 N N . LEU A 1 94 ? -0.837 3.832 1.808 1.00 60.19 94 LEU A N 1
ATOM 754 C CA . LEU A 1 94 ? -1.117 3.629 3.233 1.00 60.19 94 LEU A CA 1
ATOM 755 C C . LEU A 1 94 ? 0.041 4.075 4.147 1.00 60.19 94 LEU A C 1
ATOM 757 O O . LEU A 1 94 ? -0.200 4.444 5.290 1.00 60.19 94 LEU A O 1
ATOM 761 N N . TYR A 1 95 ? 1.274 4.040 3.630 1.00 59.72 95 TYR A N 1
ATOM 762 C CA . TYR A 1 95 ? 2.502 4.430 4.333 1.00 59.72 95 TYR A CA 1
ATOM 763 C C . TYR A 1 95 ? 2.964 5.858 4.008 1.00 59.72 95 TYR A C 1
ATOM 765 O O . TYR A 1 95 ? 4.059 6.247 4.397 1.00 59.72 95 TYR A O 1
ATOM 773 N N . ASP A 1 96 ? 2.173 6.623 3.253 1.00 63.41 96 ASP A N 1
ATOM 774 C CA . ASP A 1 96 ? 2.414 8.054 3.078 1.00 63.41 96 ASP A CA 1
ATOM 775 C C . ASP A 1 96 ? 1.899 8.744 4.354 1.00 63.41 96 ASP A C 1
ATOM 777 O O . ASP A 1 96 ? 0.705 8.629 4.651 1.00 63.41 96 ASP A O 1
ATOM 781 N N . ASP A 1 97 ? 2.769 9.443 5.097 1.00 60.84 97 ASP A N 1
ATOM 782 C CA . ASP A 1 97 ? 2.524 10.126 6.395 1.00 60.84 97 ASP A CA 1
ATOM 783 C C . ASP A 1 97 ? 1.419 11.224 6.347 1.00 60.84 97 ASP A C 1
ATOM 785 O O . ASP A 1 97 ? 1.371 12.147 7.156 1.00 60.84 97 ASP A O 1
ATOM 789 N N . GLY A 1 98 ? 0.549 11.213 5.334 1.00 65.25 98 GLY A N 1
ATOM 790 C CA . GLY A 1 98 ? -0.472 12.227 5.083 1.00 65.25 98 GLY A CA 1
ATOM 791 C C . GLY A 1 98 ? -1.904 11.701 4.988 1.00 65.25 98 GLY A C 1
ATOM 792 O O . GLY A 1 98 ? -2.820 12.388 5.446 1.00 65.25 98 GLY A O 1
ATOM 793 N N . LEU A 1 99 ? -2.145 10.522 4.393 1.00 73.62 99 LEU A N 1
ATOM 794 C CA . LEU A 1 99 ? -3.519 10.050 4.145 1.00 73.62 99 LEU A CA 1
ATOM 795 C C . LEU A 1 99 ? -4.177 9.544 5.432 1.00 73.62 99 LEU A C 1
ATOM 797 O O . LEU A 1 99 ? -5.193 10.089 5.867 1.00 73.62 99 LEU A O 1
ATOM 801 N N . MET A 1 100 ? -3.596 8.513 6.045 1.00 74.25 100 MET A N 1
ATOM 802 C CA . MET A 1 100 ? -4.166 7.871 7.234 1.00 74.25 100 MET A CA 1
ATOM 803 C C . MET A 1 100 ? -4.123 8.802 8.449 1.00 74.25 100 MET A C 1
ATOM 805 O O . MET A 1 100 ? -5.104 8.878 9.189 1.00 74.25 100 MET A O 1
ATOM 809 N N . ASP A 1 101 ? -3.069 9.610 8.568 1.00 75.31 101 ASP A N 1
ATOM 810 C CA . ASP A 1 101 ? -2.908 10.609 9.631 1.00 75.31 101 ASP A CA 1
ATOM 811 C C . ASP A 1 101 ? -3.949 11.733 9.573 1.00 75.31 101 ASP A C 1
ATOM 813 O O . ASP A 1 101 ? -4.248 12.359 10.588 1.00 75.31 101 ASP A O 1
ATOM 817 N N . SER A 1 102 ? -4.568 11.962 8.413 1.00 77.69 102 SER A N 1
ATOM 818 C CA . SER A 1 102 ? -5.657 12.933 8.272 1.00 77.69 102 SER A CA 1
ATOM 819 C C . SER A 1 102 ? -7.035 12.276 8.363 1.00 77.69 102 SER A C 1
ATOM 821 O O . SER A 1 102 ? -7.926 12.791 9.044 1.00 77.69 102 SER A O 1
ATOM 823 N N . VAL A 1 103 ? -7.223 11.128 7.704 1.00 80.50 103 VAL A N 1
ATOM 824 C CA . VAL A 1 103 ? -8.522 10.444 7.603 1.00 80.50 103 VAL A CA 1
ATOM 825 C C . VAL A 1 103 ? -8.905 9.751 8.912 1.00 80.50 103 VAL A C 1
ATOM 827 O O . VAL A 1 103 ? -10.060 9.860 9.324 1.00 80.50 103 VAL A O 1
ATOM 830 N N . ILE A 1 104 ? -7.971 9.090 9.610 1.00 80.50 104 ILE A N 1
ATOM 831 C CA . ILE A 1 104 ? -8.273 8.378 10.865 1.00 80.50 104 ILE A CA 1
ATOM 832 C C . ILE A 1 104 ? -8.732 9.353 11.958 1.00 80.50 104 ILE A C 1
ATOM 834 O O . ILE A 1 104 ? -9.802 9.121 12.534 1.00 80.50 104 ILE A O 1
ATOM 838 N N . PRO A 1 105 ? -8.027 10.467 12.247 1.00 82.00 105 PRO A N 1
ATOM 839 C CA . PRO A 1 105 ? -8.493 11.407 13.263 1.00 82.00 105 PRO A CA 1
ATOM 840 C C . PRO A 1 105 ? -9.789 12.113 12.858 1.00 82.00 105 PRO A C 1
ATOM 842 O O . PRO A 1 105 ? -10.613 12.417 13.719 1.00 82.00 105 PRO A O 1
ATOM 845 N N . PHE A 1 106 ? -10.010 12.339 11.558 1.00 83.69 106 PHE A N 1
ATOM 846 C CA . PHE A 1 106 ? -11.261 12.904 11.056 1.00 83.69 106 PHE A CA 1
ATOM 847 C C . PHE A 1 106 ? -12.452 11.949 11.263 1.00 83.69 106 PHE A C 1
ATOM 849 O O . PHE A 1 106 ? -13.464 12.348 11.840 1.00 83.69 106 PHE A O 1
ATOM 856 N N . LEU A 1 107 ? -12.324 10.670 10.888 1.00 82.94 107 LEU A N 1
ATOM 857 C CA . LEU A 1 107 ? -13.348 9.638 11.120 1.00 82.94 107 LEU A CA 1
ATOM 858 C C . LEU A 1 107 ? -13.597 9.381 12.612 1.00 82.94 107 LEU A C 1
ATOM 860 O O . LEU A 1 107 ? -14.741 9.183 13.032 1.00 82.94 107 LEU A O 1
ATOM 864 N N . THR A 1 108 ? -12.541 9.435 13.423 1.00 82.75 108 THR A N 1
ATOM 865 C CA . THR A 1 108 ? -12.634 9.330 14.885 1.00 82.75 108 THR A CA 1
ATOM 866 C C . THR A 1 108 ? -13.426 10.506 15.456 1.00 82.75 108 THR A C 1
ATOM 868 O O . THR A 1 108 ? -14.362 10.301 16.227 1.00 82.75 108 THR A O 1
ATOM 871 N N . GLY A 1 109 ? -13.139 11.733 15.011 1.00 83.31 109 GLY A N 1
ATOM 872 C CA . GLY A 1 109 ? 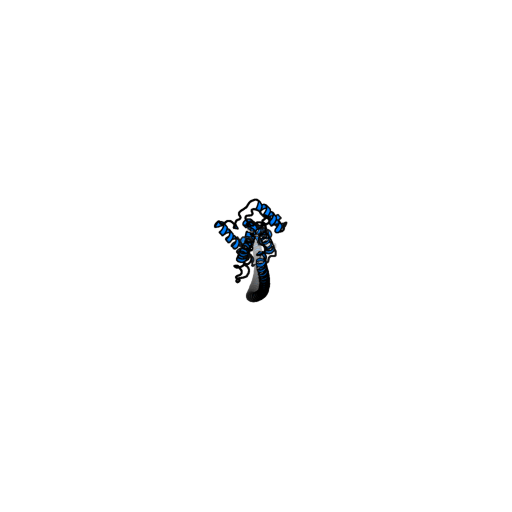-13.892 12.921 15.414 1.00 83.31 109 GLY A CA 1
ATOM 873 C C . GLY A 1 109 ? -15.362 12.892 14.975 1.00 83.31 109 GLY A C 1
ATOM 874 O O . GLY A 1 109 ? -16.235 13.359 15.706 1.00 83.31 109 GLY A O 1
ATOM 875 N N . LEU A 1 110 ? -15.669 12.326 13.802 1.00 82.94 110 LEU A N 1
ATOM 876 C CA . LEU A 1 110 ? -17.056 12.126 13.361 1.00 82.94 110 LEU A CA 1
ATOM 877 C C . LEU A 1 110 ? -17.789 11.101 14.235 1.00 82.94 110 LEU A C 1
ATOM 879 O O . LEU A 1 110 ? -18.963 11.298 14.560 1.00 82.94 110 LEU A O 1
ATOM 883 N N . SER A 1 111 ? -17.089 10.041 14.644 1.00 84.06 111 SER A N 1
ATOM 884 C CA . SER A 1 111 ? -17.619 8.981 15.509 1.00 84.06 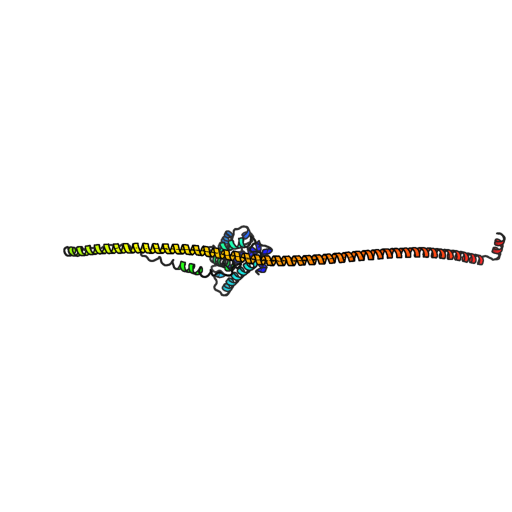111 SER A CA 1
ATOM 885 C C . SER A 1 111 ? -17.927 9.466 16.930 1.00 84.06 111 SER A C 1
ATOM 887 O O . SER A 1 111 ? -18.870 8.971 17.544 1.00 84.06 111 SER A O 1
ATOM 889 N N . ASP A 1 112 ? -17.202 10.476 17.417 1.00 81.69 112 ASP A N 1
ATOM 890 C CA . ASP A 1 112 ? -17.432 11.114 18.724 1.00 81.69 112 ASP A CA 1
ATOM 891 C C . ASP A 1 112 ? -18.411 12.312 18.664 1.00 81.69 112 ASP A C 1
ATOM 893 O O . ASP A 1 112 ? -18.751 12.937 19.668 1.00 81.69 112 ASP A O 1
ATOM 897 N N . SER A 1 113 ? -18.923 12.659 17.477 1.00 82.81 113 SER A N 1
ATOM 898 C CA . SER A 1 113 ? -19.804 13.820 17.320 1.00 82.81 113 SER A CA 1
ATOM 899 C C . SER A 1 113 ? -21.167 13.640 18.006 1.00 82.81 113 SER A C 1
ATOM 901 O O . SER A 1 113 ? -21.741 12.553 18.070 1.00 82.81 113 SER A O 1
ATOM 903 N N . GLN A 1 114 ? -21.791 14.737 18.444 1.00 76.94 114 GLN A N 1
ATOM 904 C CA . GLN A 1 114 ? -23.143 14.716 19.023 1.00 76.94 114 GLN A CA 1
ATOM 905 C C . GLN A 1 114 ? -24.247 14.437 17.984 1.00 76.94 114 GLN A C 1
ATOM 907 O O . GLN A 1 114 ? -25.352 14.023 18.355 1.00 76.94 114 GLN A O 1
ATOM 912 N N . ILE A 1 115 ? -23.963 14.580 16.685 1.00 80.50 115 ILE A N 1
ATOM 913 C CA . ILE A 1 115 ? -24.926 14.323 15.604 1.00 80.50 115 ILE A CA 1
ATOM 914 C C . ILE A 1 115 ? -24.966 12.831 15.255 1.00 80.50 115 ILE A C 1
ATOM 916 O O . ILE A 1 115 ? -23.964 12.231 14.875 1.00 80.50 115 ILE A O 1
ATOM 920 N N . ARG A 1 116 ? -26.167 12.236 15.304 1.00 80.69 116 ARG A N 1
ATOM 921 C CA . ARG A 1 116 ? -26.383 10.809 15.000 1.00 80.69 116 ARG A CA 1
ATOM 922 C C . ARG A 1 116 ? -25.933 10.415 13.587 1.00 80.69 116 ARG A C 1
ATOM 924 O O . ARG A 1 116 ? -25.384 9.332 13.429 1.00 80.69 116 ARG A O 1
ATOM 931 N N . ALA A 1 117 ? -26.150 11.275 12.592 1.00 81.81 117 ALA A N 1
ATOM 932 C CA . ALA A 1 117 ? -25.733 11.032 11.210 1.00 81.81 117 ALA A CA 1
ATOM 933 C C . ALA A 1 117 ? -24.205 10.901 11.071 1.00 81.81 117 ALA A C 1
ATOM 935 O O . ALA A 1 117 ? -23.725 9.993 10.392 1.00 81.81 117 ALA A O 1
ATOM 936 N N . PHE A 1 118 ? -23.449 11.753 11.774 1.00 82.12 118 PHE A N 1
ATOM 937 C CA . PHE A 1 118 ? -21.984 11.717 11.802 1.00 82.12 118 PHE A CA 1
ATOM 938 C C . PHE A 1 118 ? -21.465 10.484 12.524 1.00 82.12 118 PHE A C 1
ATOM 940 O O . PHE A 1 118 ? -20.624 9.786 11.968 1.00 82.12 118 PHE A O 1
ATOM 947 N N . ARG A 1 119 ? -22.036 10.138 13.685 1.00 84.38 119 ARG A N 1
ATOM 948 C CA . ARG A 1 119 ? -21.635 8.913 14.389 1.00 84.38 119 ARG A CA 1
ATOM 949 C C . ARG A 1 119 ? -21.894 7.665 13.567 1.00 84.38 119 ARG A C 1
ATOM 951 O O . ARG A 1 119 ? -21.009 6.839 13.427 1.00 84.38 119 ARG A O 1
ATOM 958 N N . HIS A 1 120 ? -23.090 7.535 12.994 1.00 81.06 120 HIS A N 1
ATOM 959 C CA . HIS A 1 120 ? -23.448 6.336 12.241 1.00 81.06 120 HIS A CA 1
ATOM 960 C C . HIS A 1 120 ? -22.551 6.161 11.008 1.00 81.06 120 HIS A C 1
ATOM 962 O O . HIS A 1 120 ? -22.022 5.078 10.790 1.00 81.06 120 HIS A O 1
ATOM 968 N N . THR A 1 121 ? -22.313 7.236 10.252 1.00 83.12 121 THR A N 1
ATOM 969 C CA . THR A 1 121 ? -21.454 7.194 9.058 1.00 83.12 121 THR A CA 1
ATOM 970 C C . THR A 1 121 ? -19.979 7.018 9.421 1.00 83.12 121 THR A C 1
ATOM 972 O O . THR A 1 121 ? -19.292 6.218 8.797 1.00 83.12 121 THR A O 1
ATOM 975 N N . GLY A 1 122 ? -19.495 7.727 10.445 1.00 81.00 122 GLY A N 1
ATOM 976 C CA . GLY A 1 122 ? -18.112 7.649 10.918 1.00 81.00 122 GLY A CA 1
ATOM 977 C C . GLY A 1 122 ? -17.772 6.282 11.505 1.00 81.00 122 GLY A C 1
ATOM 978 O O . GLY A 1 122 ? -16.726 5.731 11.186 1.00 81.00 122 GLY A O 1
ATOM 979 N N . THR A 1 123 ? -18.686 5.690 12.281 1.00 81.44 123 THR A N 1
ATOM 980 C CA . THR A 1 123 ? -18.519 4.330 12.811 1.00 81.44 123 THR A CA 1
ATOM 981 C C . THR A 1 123 ? -18.632 3.279 11.710 1.00 81.44 123 THR A C 1
ATOM 983 O O . THR A 1 123 ? -17.854 2.341 11.730 1.00 81.44 123 THR A O 1
ATOM 986 N N . LEU A 1 124 ? -19.519 3.436 10.720 1.00 77.56 124 LEU A N 1
ATOM 987 C CA . LEU A 1 124 ? -19.601 2.510 9.579 1.00 77.56 124 LEU A CA 1
ATOM 988 C C . LEU A 1 124 ? -18.337 2.564 8.701 1.00 77.56 124 LEU A C 1
ATOM 990 O O . LEU A 1 124 ? -17.821 1.533 8.278 1.00 77.56 124 LEU A O 1
ATOM 994 N N . ALA A 1 125 ? -17.818 3.768 8.453 1.00 75.69 125 ALA A N 1
ATOM 995 C CA . ALA A 1 125 ? -16.574 3.971 7.716 1.00 75.69 125 ALA A CA 1
ATOM 996 C C . ALA A 1 125 ? -15.336 3.521 8.512 1.00 75.69 125 ALA A C 1
ATOM 998 O O . ALA A 1 125 ? -14.358 3.081 7.916 1.00 75.69 125 ALA A O 1
ATOM 999 N N . GLY A 1 126 ? -15.385 3.631 9.844 1.00 67.69 126 GLY A N 1
ATOM 1000 C CA . GLY A 1 126 ? -14.332 3.214 10.769 1.00 67.69 126 GLY A CA 1
ATOM 1001 C C . GLY A 1 126 ? -14.438 1.766 11.258 1.00 67.69 126 GLY A C 1
ATOM 1002 O O . GLY A 1 126 ? -13.518 1.290 11.923 1.00 67.69 126 GLY A O 1
ATOM 1003 N N . GLU A 1 127 ? -15.531 1.052 10.963 1.00 62.19 127 GLU A N 1
ATOM 1004 C CA . GLU A 1 127 ? -15.695 -0.346 11.352 1.00 62.19 127 GLU A CA 1
ATOM 1005 C C . GLU A 1 127 ? -14.598 -1.185 10.696 1.00 62.19 127 GLU A C 1
ATOM 1007 O O . GLU A 1 127 ? -14.208 -0.980 9.543 1.00 62.19 127 GLU A O 1
ATOM 1012 N N . ARG A 1 128 ? -14.098 -2.155 11.465 1.00 45.62 128 ARG A N 1
ATOM 1013 C CA . ARG A 1 128 ? -12.906 -2.951 11.166 1.00 45.62 128 ARG A CA 1
ATOM 1014 C C . ARG A 1 128 ? -12.932 -3.583 9.769 1.00 45.62 128 ARG A C 1
ATOM 1016 O O . ARG A 1 128 ? -11.878 -3.716 9.176 1.00 45.62 128 ARG A O 1
ATOM 1023 N N . ARG A 1 129 ? -14.101 -3.878 9.189 1.00 43.16 129 ARG A N 1
ATOM 1024 C CA . ARG A 1 129 ? -14.207 -4.366 7.800 1.00 43.16 129 ARG A CA 1
ATOM 1025 C C . ARG A 1 129 ? -13.696 -3.378 6.739 1.00 43.16 129 ARG A C 1
ATOM 1027 O O . ARG A 1 129 ? -13.048 -3.815 5.796 1.00 43.16 129 ARG A O 1
ATOM 1034 N N . CYS A 1 130 ? -13.953 -2.078 6.887 1.00 47.81 130 CYS A N 1
ATOM 1035 C CA . CYS A 1 130 ? -13.598 -1.072 5.877 1.00 47.81 130 CYS A CA 1
ATOM 1036 C C . CYS A 1 130 ? -12.137 -0.607 6.002 1.00 47.81 130 CYS A C 1
ATOM 1038 O O . CYS A 1 130 ? -11.506 -0.307 4.995 1.00 47.81 130 CYS A O 1
ATOM 1040 N N . VAL A 1 131 ? -11.594 -0.561 7.226 1.00 46.31 131 VAL A N 1
ATOM 1041 C CA . VAL A 1 131 ? -10.224 -0.076 7.508 1.00 46.31 131 VAL A CA 1
ATOM 1042 C C . VAL A 1 131 ? -9.209 -1.221 7.637 1.00 46.31 131 VAL A C 1
ATOM 1044 O O . VAL A 1 131 ? -8.043 -1.053 7.296 1.00 46.31 131 VAL A O 1
ATOM 1047 N N . VAL A 1 132 ? -9.642 -2.408 8.071 1.00 41.38 132 VAL A N 1
ATOM 1048 C CA . VAL A 1 132 ? -8.817 -3.623 8.208 1.00 41.38 132 VAL A CA 1
ATOM 1049 C C . VAL A 1 132 ? -9.232 -4.624 7.133 1.00 41.38 132 VAL A C 1
ATOM 1051 O O . VAL A 1 132 ? -9.740 -5.704 7.405 1.00 41.38 132 VAL A O 1
ATOM 1054 N N . SER A 1 133 ? -9.058 -4.230 5.874 1.00 38.19 133 SER A N 1
ATOM 1055 C CA . SER A 1 133 ? -8.924 -5.196 4.773 1.00 38.19 133 SER A CA 1
ATOM 1056 C C . SER A 1 133 ? -7.450 -5.424 4.402 1.00 38.19 133 SER A C 1
ATOM 1058 O O . SER A 1 133 ? -7.160 -6.135 3.444 1.00 38.19 133 SER A O 1
ATOM 1060 N N . ALA A 1 134 ? -6.512 -4.817 5.142 1.00 40.75 134 ALA A N 1
ATOM 1061 C CA . ALA A 1 134 ? -5.093 -5.162 5.121 1.00 40.75 134 ALA A CA 1
ATOM 1062 C C . ALA A 1 134 ? -4.830 -6.062 6.333 1.00 40.75 134 ALA A C 1
ATOM 1064 O O . ALA A 1 134 ? -4.845 -5.579 7.462 1.00 40.75 134 ALA A O 1
ATOM 1065 N N . ASP A 1 135 ? -4.674 -7.355 6.068 1.00 32.34 135 ASP A N 1
ATOM 1066 C CA . ASP A 1 135 ? -4.295 -8.412 7.006 1.00 32.34 135 ASP A CA 1
ATOM 1067 C C . ASP A 1 135 ? -5.291 -8.720 8.140 1.00 32.34 135 ASP A C 1
ATOM 1069 O O . ASP A 1 135 ? -5.342 -8.065 9.179 1.00 32.34 135 ASP A O 1
ATOM 1073 N N . VAL A 1 136 ? -6.075 -9.785 7.933 1.00 38.09 136 VAL A N 1
ATOM 1074 C CA . VAL A 1 136 ? -6.187 -10.985 8.793 1.00 38.09 136 VAL A CA 1
ATOM 1075 C C . VAL A 1 136 ? -7.444 -11.732 8.342 1.00 38.09 136 VAL A C 1
ATOM 1077 O O . VAL A 1 136 ? -8.560 -11.479 8.802 1.00 38.09 136 VAL A O 1
ATOM 1080 N N . ASP A 1 137 ? -7.247 -12.689 7.438 1.00 34.47 137 ASP A N 1
ATOM 1081 C CA . ASP A 1 137 ? -8.072 -13.889 7.449 1.00 34.47 137 ASP A CA 1
ATOM 1082 C C . ASP A 1 137 ? -7.846 -14.599 8.794 1.00 34.47 137 ASP A C 1
ATOM 1084 O O . ASP A 1 137 ? -6.713 -14.739 9.253 1.00 34.47 137 ASP A O 1
ATOM 1088 N N . SER A 1 138 ? -8.940 -15.058 9.406 1.00 41.09 138 SER A N 1
ATOM 1089 C CA . SER A 1 138 ? -9.041 -15.783 10.686 1.00 41.09 138 SER A CA 1
ATOM 1090 C C . SER A 1 138 ? -9.026 -14.948 11.981 1.00 41.09 138 SER A C 1
ATOM 1092 O O . SER A 1 138 ? -8.024 -14.807 12.673 1.00 41.09 138 SER A O 1
ATOM 1094 N N . SER A 1 139 ? -10.207 -14.488 12.409 1.00 30.73 139 SER A N 1
ATOM 1095 C CA . SER A 1 139 ? -10.632 -14.619 13.816 1.00 30.73 139 SER A CA 1
ATOM 1096 C C . SER A 1 139 ? -12.120 -14.279 14.000 1.00 30.73 139 SER A C 1
ATOM 1098 O O . SER A 1 139 ? -12.561 -13.200 13.599 1.00 30.73 139 SER A O 1
ATOM 1100 N N . PRO A 1 140 ? -12.915 -15.162 14.633 1.00 37.81 140 PRO A N 1
ATOM 1101 C CA . PRO A 1 140 ? -14.324 -14.931 14.918 1.00 37.81 140 PRO A CA 1
ATOM 1102 C C . PRO A 1 140 ? -14.456 -14.066 16.177 1.00 37.81 140 PRO A C 1
ATOM 1104 O O . PRO A 1 140 ? -14.688 -14.560 17.274 1.00 37.81 140 PRO A O 1
ATOM 1107 N N . ILE A 1 141 ? -14.283 -12.753 16.039 1.00 33.69 141 ILE A N 1
ATOM 1108 C CA . ILE A 1 141 ? -14.540 -11.795 17.124 1.00 33.69 141 ILE A CA 1
ATOM 1109 C C . ILE A 1 141 ? -15.462 -10.713 16.570 1.00 33.69 141 ILE A C 1
ATOM 1111 O O . ILE A 1 141 ? -15.030 -9.627 16.195 1.00 33.69 141 ILE A O 1
ATOM 1115 N N . GLY A 1 142 ? -16.748 -11.039 16.444 1.00 36.03 142 GLY A N 1
ATOM 1116 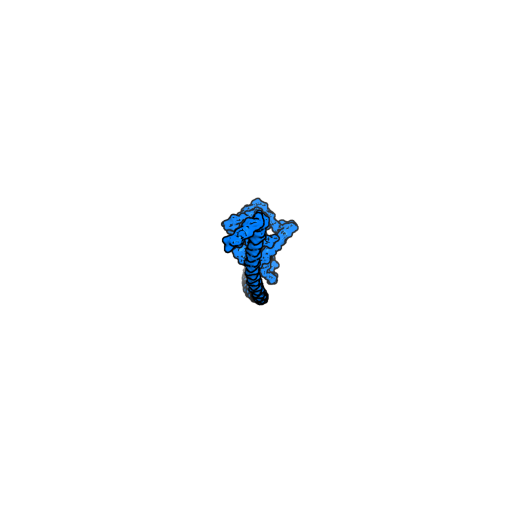C CA . GLY A 1 142 ? -17.731 -10.107 15.884 1.00 36.03 142 GLY A CA 1
ATOM 1117 C C . GLY A 1 142 ? -19.186 -10.330 16.289 1.00 36.03 142 GLY A C 1
ATOM 1118 O O . GLY A 1 142 ? -20.003 -9.454 16.033 1.00 36.03 142 GLY A O 1
ATOM 1119 N N . GLU A 1 143 ? -19.531 -11.438 16.952 1.00 30.61 143 GLU A N 1
ATOM 1120 C CA . GLU A 1 143 ? -20.928 -11.720 17.333 1.00 30.61 143 GLU A CA 1
ATOM 1121 C C . GLU A 1 143 ? -21.260 -11.487 18.816 1.00 30.61 143 GLU A C 1
ATOM 1123 O O . GLU A 1 143 ? -22.440 -11.401 19.164 1.00 30.61 143 GLU A O 1
ATOM 1128 N N . ASP A 1 144 ? -20.266 -11.278 19.686 1.00 33.94 144 ASP A N 1
ATOM 1129 C CA . ASP A 1 144 ? -20.512 -11.102 21.129 1.00 33.94 144 ASP A CA 1
ATOM 1130 C C . ASP A 1 144 ? -20.544 -9.640 21.604 1.00 33.94 144 ASP A C 1
ATOM 1132 O O . ASP A 1 144 ? -21.212 -9.324 22.592 1.00 33.94 144 ASP A O 1
ATOM 1136 N N . TYR A 1 145 ? -19.954 -8.701 20.862 1.00 36.72 145 TYR A N 1
ATOM 1137 C CA . TYR A 1 145 ? -19.974 -7.282 21.246 1.00 36.72 145 TYR A CA 1
ATOM 1138 C C . TYR A 1 145 ? -21.346 -6.610 21.048 1.00 36.72 145 TYR A C 1
ATOM 1140 O O . TYR A 1 145 ? -21.687 -5.685 21.783 1.00 36.72 145 TYR A O 1
ATOM 1148 N N . LEU A 1 146 ? -22.196 -7.128 20.149 1.00 37.91 146 LEU A N 1
ATOM 1149 C CA . LEU A 1 146 ? -23.551 -6.600 19.922 1.00 37.91 146 LEU A CA 1
ATOM 1150 C C . LEU A 1 146 ? -24.591 -7.128 20.938 1.00 37.91 146 LEU A C 1
ATOM 1152 O O . LEU A 1 146 ? -25.683 -6.568 21.069 1.00 37.91 146 LEU A O 1
ATOM 1156 N N . LYS A 1 147 ? -24.264 -8.190 21.690 1.00 35.56 147 LYS A N 1
ATOM 1157 C CA . LYS A 1 147 ? -25.122 -8.726 22.765 1.00 35.56 147 LYS A CA 1
ATOM 1158 C C . LYS A 1 147 ? -24.929 -7.980 24.090 1.00 35.56 147 LYS A C 1
ATOM 1160 O O . LYS A 1 147 ? -25.897 -7.805 24.831 1.00 35.56 147 LYS A O 1
ATOM 1165 N N . LEU A 1 148 ? -23.730 -7.454 24.349 1.00 39.06 148 LEU A N 1
ATOM 1166 C CA . LEU A 1 148 ? -23.416 -6.680 25.558 1.00 39.06 148 LEU A CA 1
ATOM 1167 C C . LEU A 1 148 ? -24.111 -5.306 25.598 1.00 39.06 148 LEU A C 1
ATOM 1169 O O . LEU A 1 148 ? -24.518 -4.860 26.669 1.00 39.06 148 LEU A O 1
ATOM 1173 N N . GLU A 1 149 ? -24.366 -4.672 24.449 1.00 37.06 149 GLU A N 1
ATOM 1174 C CA . GLU A 1 149 ? -25.095 -3.392 24.409 1.00 37.06 149 GLU A CA 1
ATOM 1175 C C . GLU A 1 149 ? -26.618 -3.558 24.611 1.00 37.06 149 GLU A C 1
ATOM 1177 O O . GLU A 1 149 ? -27.294 -2.672 25.144 1.00 37.06 149 GLU A O 1
ATOM 1182 N N . LYS A 1 150 ? -27.176 -4.720 24.237 1.00 38.66 150 LYS A N 1
ATOM 1183 C CA . LYS A 1 150 ? -28.598 -5.045 24.454 1.00 38.66 150 LYS A CA 1
ATOM 1184 C C . LYS A 1 150 ? -28.888 -5.482 25.894 1.00 38.66 150 LYS A C 1
ATOM 1186 O O . LYS A 1 150 ? -29.970 -5.185 26.397 1.00 38.66 150 LYS A O 1
ATOM 1191 N N . ALA A 1 151 ? -27.922 -6.091 26.585 1.00 35.84 151 ALA A N 1
ATOM 1192 C CA . ALA A 1 151 ? -28.047 -6.450 28.000 1.00 35.84 151 ALA A CA 1
ATOM 1193 C C . ALA A 1 151 ? -28.014 -5.222 28.939 1.00 35.84 151 ALA A C 1
ATOM 1195 O O . ALA A 1 151 ? -28.711 -5.203 29.952 1.00 35.84 151 ALA A O 1
ATOM 1196 N N . GLY A 1 152 ? -27.291 -4.155 28.574 1.00 36.00 152 GLY A N 1
ATOM 1197 C CA . GLY A 1 152 ? -27.202 -2.919 29.368 1.00 36.00 152 GLY A CA 1
ATOM 1198 C C . GLY A 1 152 ? -28.463 -2.039 29.371 1.00 36.00 152 GLY A C 1
ATOM 1199 O O . GLY A 1 152 ? -28.654 -1.251 30.293 1.00 36.00 152 GLY A O 1
ATOM 1200 N N . ARG A 1 153 ? -29.365 -2.183 28.387 1.00 39.78 153 ARG A N 1
ATOM 1201 C CA . ARG A 1 153 ? -30.635 -1.420 28.340 1.00 39.78 153 ARG A CA 1
ATOM 1202 C C . ARG A 1 153 ? -31.768 -2.047 29.153 1.00 39.78 153 ARG A C 1
ATOM 1204 O O . ARG A 1 153 ? -32.712 -1.345 29.494 1.00 39.78 153 ARG A O 1
ATOM 1211 N N . SER A 1 154 ? -31.663 -3.328 29.507 1.00 39.62 154 SER A N 1
ATOM 1212 C CA . SER A 1 154 ? -32.683 -4.045 30.289 1.00 39.62 154 SER A CA 1
ATOM 1213 C C . SER A 1 154 ? -32.554 -3.848 31.808 1.00 39.62 154 SER A C 1
ATOM 1215 O O . SER A 1 154 ? -33.479 -4.194 32.536 1.00 39.62 154 SER A O 1
ATOM 1217 N N . ALA A 1 155 ? -31.437 -3.303 32.302 1.00 37.25 155 ALA A N 1
ATOM 1218 C CA . ALA A 1 155 ? -31.202 -3.088 33.735 1.00 37.25 155 ALA A CA 1
ATOM 1219 C C . ALA A 1 155 ? -31.578 -1.671 34.218 1.00 37.25 155 ALA A C 1
ATOM 1221 O O . ALA A 1 155 ? -31.630 -1.422 35.418 1.00 37.25 155 ALA A O 1
ATOM 1222 N N . ALA A 1 156 ? -31.879 -0.744 33.301 1.00 34.44 156 ALA A N 1
ATOM 1223 C CA . ALA A 1 156 ? -32.232 0.640 33.626 1.00 34.44 156 ALA A CA 1
ATOM 1224 C C . ALA A 1 156 ? -33.747 0.878 33.823 1.00 34.44 156 ALA A C 1
ATOM 1226 O O . ALA A 1 156 ? -34.150 2.013 34.061 1.00 34.44 156 ALA A O 1
ATOM 1227 N N . SER A 1 157 ? -34.594 -0.160 33.745 1.00 40.31 157 SER A N 1
ATOM 1228 C CA . SER A 1 157 ? -36.057 -0.031 33.886 1.00 40.31 157 SER A CA 1
ATOM 1229 C C . SER A 1 157 ? -36.657 -0.682 35.142 1.00 40.31 157 SER A C 1
ATOM 1231 O O . SER A 1 157 ? -37.873 -0.833 35.208 1.00 40.31 157 SER A O 1
ATOM 1233 N N . VAL A 1 158 ? -35.858 -1.075 36.145 1.00 38.91 158 VAL A N 1
ATOM 1234 C CA . VAL A 1 158 ? -36.367 -1.722 37.377 1.00 38.91 158 VAL A CA 1
ATOM 1235 C C . VAL A 1 158 ? -35.743 -1.108 38.636 1.00 38.91 158 VAL A C 1
ATOM 1237 O O . VAL A 1 158 ? -35.166 -1.799 39.462 1.00 38.91 158 VAL A O 1
ATOM 1240 N N . THR A 1 159 ? -35.884 0.209 38.805 1.00 39.50 159 THR A N 1
ATOM 1241 C CA . THR A 1 159 ? -35.726 0.863 40.121 1.00 39.50 159 THR A CA 1
ATOM 1242 C C . THR A 1 159 ? -36.667 2.058 40.229 1.00 39.50 159 THR A C 1
ATOM 1244 O O . THR A 1 159 ? -36.256 3.195 40.429 1.00 39.50 159 THR A O 1
ATOM 1247 N N . GLN A 1 160 ? -37.962 1.822 40.054 1.00 40.72 160 GLN A N 1
ATOM 1248 C CA . GLN A 1 160 ? -38.969 2.835 40.341 1.00 40.72 160 GLN A CA 1
ATOM 1249 C C . GLN A 1 160 ? -40.246 2.126 40.758 1.00 40.72 160 GLN A C 1
ATOM 1251 O O . GLN A 1 160 ? -41.112 1.921 39.931 1.00 40.72 160 GLN A O 1
ATOM 1256 N N . LEU A 1 161 ? -40.288 1.657 42.009 1.00 40.84 161 LEU A N 1
ATOM 1257 C CA . LEU A 1 161 ? -41.489 1.338 42.794 1.00 40.84 161 LEU A CA 1
ATOM 1258 C C . LEU A 1 161 ? -41.028 0.868 44.191 1.00 40.84 161 LEU A C 1
ATOM 1260 O O . LEU A 1 161 ? -40.887 -0.323 44.457 1.00 40.84 161 LEU A O 1
ATOM 1264 N N . ARG A 1 162 ? -40.770 1.810 45.106 1.00 29.77 162 ARG A N 1
ATOM 1265 C CA . ARG A 1 162 ? -40.826 1.543 46.553 1.00 29.77 162 ARG A CA 1
ATOM 1266 C C . ARG A 1 162 ? -41.379 2.782 47.249 1.00 29.77 162 ARG A C 1
ATOM 1268 O O . ARG A 1 162 ? -40.847 3.876 47.093 1.00 29.77 162 ARG A O 1
ATOM 1275 N N . GLY A 1 163 ? -42.528 2.584 47.889 1.00 30.03 163 GLY A N 1
ATOM 1276 C CA . GLY A 1 163 ? -43.482 3.617 48.264 1.00 30.03 163 GLY A CA 1
ATOM 1277 C C . GLY A 1 163 ? -43.052 4.546 49.393 1.00 30.03 163 GLY A C 1
ATOM 1278 O O . GLY A 1 163 ? -42.300 4.187 50.296 1.00 30.03 163 GLY A O 1
ATOM 1279 N N . THR A 1 164 ? -43.626 5.740 49.340 1.00 29.45 164 THR A N 1
ATOM 1280 C CA . THR A 1 164 ? -43.721 6.702 50.432 1.00 29.45 164 THR A CA 1
ATOM 1281 C C . THR A 1 164 ? -45.094 6.559 51.082 1.00 29.45 164 THR A C 1
ATOM 1283 O O . THR A 1 164 ? -46.110 6.804 50.434 1.00 29.45 164 THR A O 1
ATOM 1286 N N . GLY A 1 165 ? -45.129 6.175 52.354 1.00 28.28 165 GLY A N 1
ATOM 1287 C CA . GLY A 1 165 ? -46.330 6.189 53.182 1.00 28.28 165 GLY A CA 1
ATOM 1288 C C . GLY A 1 165 ? -45.937 6.584 54.596 1.00 28.28 165 GLY A C 1
ATOM 1289 O O . GLY A 1 165 ? -45.317 5.794 55.302 1.00 28.28 165 GLY A O 1
ATOM 1290 N N . ALA A 1 166 ? -46.250 7.820 54.979 1.00 26.78 166 ALA A N 1
ATOM 1291 C CA . ALA A 1 166 ? -46.023 8.354 56.312 1.00 26.78 166 ALA A CA 1
ATOM 1292 C C . ALA A 1 166 ? -47.307 9.001 56.854 1.00 26.78 166 ALA A C 1
ATOM 1294 O O . ALA A 1 166 ? -47.949 9.778 56.154 1.00 26.78 166 ALA A O 1
ATOM 1295 N N . ALA A 1 167 ? -47.551 8.702 58.133 1.00 26.42 167 ALA A N 1
ATOM 1296 C CA . ALA A 1 167 ? -48.264 9.465 59.161 1.00 26.42 167 ALA A CA 1
ATOM 1297 C C . ALA A 1 167 ? -49.806 9.565 59.140 1.00 26.42 167 ALA A C 1
ATOM 1299 O O . ALA A 1 167 ? -50.415 10.200 58.286 1.00 26.42 167 ALA A O 1
ATOM 1300 N N . GLY A 1 168 ? -50.398 9.038 60.222 1.00 26.44 168 GLY A N 1
ATOM 1301 C CA . GLY A 1 168 ? -51.748 9.330 60.708 1.00 26.44 168 GLY A CA 1
ATOM 1302 C C . GLY A 1 168 ? -52.096 8.502 61.959 1.00 26.44 168 GLY A C 1
ATOM 1303 O O . GLY A 1 168 ? -52.342 7.307 61.861 1.00 26.44 168 GLY A O 1
ATOM 1304 N N . THR A 1 169 ? -52.125 9.141 63.127 1.00 31.69 169 THR A N 1
ATOM 1305 C CA . THR A 1 169 ? -52.738 8.696 64.406 1.00 31.69 169 THR A CA 1
ATOM 1306 C C . THR A 1 169 ? -53.719 9.801 64.854 1.00 31.69 169 THR A C 1
ATOM 1308 O O . THR A 1 169 ? -53.611 10.896 64.294 1.00 31.69 169 THR A O 1
ATOM 1311 N N . PRO A 1 170 ? -54.583 9.658 65.895 1.00 47.28 170 PRO A N 1
ATOM 1312 C CA . PRO A 1 170 ? -54.997 8.487 66.704 1.00 47.28 170 PRO A CA 1
ATOM 1313 C C . PRO A 1 170 ? -56.535 8.414 66.985 1.00 47.28 170 PRO A C 1
ATOM 1315 O O . PRO A 1 170 ? -57.266 9.348 66.671 1.00 47.28 170 PRO A O 1
ATOM 1318 N N . ALA A 1 171 ? -57.032 7.355 67.652 1.00 26.78 171 ALA A N 1
ATOM 1319 C CA . ALA A 1 171 ? -58.278 7.400 68.449 1.00 26.78 171 ALA A CA 1
ATOM 1320 C C . ALA A 1 171 ? -58.370 6.263 69.500 1.00 26.78 171 ALA A C 1
ATOM 1322 O O . ALA A 1 171 ? -57.884 5.158 69.276 1.00 26.78 171 ALA A O 1
ATOM 1323 N N . SER A 1 172 ? -58.977 6.601 70.641 1.00 29.45 172 SER A N 1
ATOM 1324 C CA . SER A 1 172 ? -59.024 5.967 71.974 1.00 29.45 172 SER A CA 1
ATOM 1325 C C . SER A 1 172 ? -59.935 4.735 72.161 1.00 29.45 172 SER A C 1
ATOM 1327 O O . SER A 1 172 ? -60.901 4.593 71.422 1.00 29.45 172 SER A O 1
ATOM 1329 N N . ALA A 1 173 ? -59.681 3.944 73.225 1.00 31.56 173 ALA A N 1
ATOM 1330 C CA . ALA A 1 173 ? -60.645 3.325 74.182 1.00 31.56 173 ALA A CA 1
ATOM 1331 C C . ALA A 1 173 ? -59.893 2.298 75.076 1.00 31.56 173 ALA A C 1
ATOM 1333 O O . ALA A 1 173 ? -59.306 1.353 74.562 1.00 31.56 173 ALA A O 1
ATOM 1334 N N . GLU A 1 174 ? -59.584 2.584 76.345 1.00 27.19 174 GLU A N 1
ATOM 1335 C CA . GLU A 1 174 ? -60.362 2.345 77.586 1.00 27.19 174 GLU A CA 1
ATOM 1336 C C . GLU A 1 174 ? -60.571 0.872 78.031 1.00 27.19 174 GLU A C 1
ATOM 1338 O O . GLU A 1 174 ? -61.389 0.124 77.511 1.00 27.19 174 GLU A O 1
ATOM 1343 N N . SER A 1 175 ? -59.774 0.522 79.051 1.00 39.94 175 SER A N 1
ATOM 1344 C CA . SER A 1 175 ? -59.946 -0.389 80.200 1.00 39.94 175 SER A CA 1
ATOM 1345 C C . SER A 1 175 ? -61.114 -1.390 80.289 1.00 39.94 175 SER A C 1
ATOM 1347 O O . SER A 1 175 ? -62.252 -1.006 80.549 1.00 39.94 175 SER A O 1
ATOM 1349 N N . ALA A 1 176 ? -60.764 -2.681 80.370 1.00 35.69 176 ALA A N 1
ATOM 1350 C CA . ALA A 1 176 ? -61.336 -3.662 81.305 1.00 35.69 176 ALA A CA 1
ATOM 1351 C C . ALA A 1 176 ? -60.418 -4.906 81.406 1.00 35.69 176 ALA A C 1
ATOM 1353 O O . ALA A 1 176 ? -59.772 -5.254 80.425 1.00 35.69 176 ALA A O 1
ATOM 1354 N N . ALA A 1 177 ? -60.432 -5.590 82.562 1.00 32.72 177 ALA A N 1
ATOM 1355 C CA . ALA A 1 177 ? -59.930 -6.960 82.827 1.00 32.72 177 ALA A CA 1
ATOM 1356 C C . ALA A 1 177 ? -58.571 -7.147 83.549 1.00 32.72 177 ALA A C 1
ATOM 1358 O O . ALA A 1 177 ? -57.693 -7.862 83.090 1.00 32.72 177 ALA A O 1
ATOM 1359 N N . SER A 1 178 ? -58.414 -6.612 84.762 1.00 40.62 178 SER A N 1
ATOM 1360 C CA . SER A 1 178 ? -57.181 -6.738 85.567 1.00 40.62 178 SER A CA 1
ATOM 1361 C C . SER A 1 178 ? -56.853 -8.139 86.150 1.00 40.62 178 SER A C 1
ATOM 1363 O O . SER A 1 178 ? -55.887 -8.237 86.902 1.00 40.62 178 SER A O 1
ATOM 1365 N N . SER A 1 179 ? -57.591 -9.217 85.840 1.00 39.94 179 SER A N 1
ATOM 1366 C CA . SER A 1 179 ? -57.296 -10.585 86.337 1.00 39.94 179 SER A CA 1
ATOM 1367 C C . SER A 1 179 ? -57.022 -11.625 85.239 1.00 39.94 179 SER A C 1
ATOM 1369 O O . SER A 1 179 ? -56.152 -12.464 85.425 1.00 39.94 179 SER A O 1
ATOM 1371 N N . THR A 1 180 ? -57.631 -11.518 84.054 1.00 48.50 180 THR A N 1
ATOM 1372 C CA . THR A 1 180 ? -57.206 -12.235 82.827 1.00 48.50 180 THR A CA 1
ATOM 1373 C C . THR A 1 180 ? -55.980 -11.596 82.175 1.00 48.50 180 THR A C 1
ATOM 1375 O O . THR A 1 180 ? -55.252 -12.250 81.432 1.00 48.50 180 THR A O 1
ATOM 1378 N N . VAL A 1 181 ? -55.712 -10.322 82.482 1.00 49.47 181 VAL A N 1
ATOM 1379 C CA . VAL A 1 181 ? -54.490 -9.633 82.058 1.00 49.47 181 VAL A CA 1
ATOM 1380 C C . VAL A 1 181 ? -53.246 -10.267 82.673 1.00 49.47 181 VAL A C 1
ATOM 1382 O O . VAL A 1 181 ? -52.228 -10.240 82.008 1.00 49.47 181 VAL A O 1
ATOM 1385 N N . GLN A 1 182 ? -53.296 -10.891 83.859 1.00 45.34 182 GLN A N 1
ATOM 1386 C CA . GLN A 1 182 ? -52.109 -11.522 84.458 1.00 45.34 182 GLN A CA 1
ATOM 1387 C C . GLN A 1 182 ? -51.690 -12.825 83.753 1.00 45.34 182 GLN A C 1
ATOM 1389 O O . GLN A 1 182 ? -50.532 -12.931 83.352 1.00 45.34 182 GLN A O 1
ATOM 1394 N N . GLU A 1 183 ? -52.605 -13.770 83.509 1.00 47.00 183 GLU A N 1
ATOM 1395 C CA . GLU A 1 183 ? -52.321 -14.978 82.703 1.00 47.00 183 GLU A CA 1
ATOM 1396 C C . GLU A 1 183 ? -52.003 -14.623 81.246 1.00 47.00 183 GLU A C 1
ATOM 1398 O O . GLU A 1 183 ? -50.994 -15.073 80.705 1.00 47.00 183 GLU A O 1
ATOM 1403 N N . GLY A 1 184 ? -52.770 -13.700 80.653 1.00 48.94 184 GLY A N 1
ATOM 1404 C CA . GLY A 1 184 ? -52.483 -13.171 79.323 1.00 48.94 184 GLY A CA 1
ATOM 1405 C C . GLY A 1 184 ? -51.128 -12.465 79.241 1.00 48.94 184 GLY A C 1
ATOM 1406 O O . GLY A 1 184 ? -50.459 -12.579 78.224 1.00 48.94 184 GLY A O 1
ATOM 1407 N N . THR A 1 185 ? -50.665 -11.773 80.294 1.00 53.94 185 THR A N 1
ATOM 1408 C CA . THR A 1 185 ? -49.315 -11.176 80.327 1.00 53.94 185 THR A CA 1
ATOM 1409 C C . THR A 1 185 ? -48.202 -12.204 80.462 1.00 53.94 185 THR A C 1
ATOM 1411 O O . THR A 1 185 ? -47.117 -11.944 79.943 1.00 53.94 185 THR A O 1
ATOM 1414 N N . ILE A 1 186 ? -48.449 -13.346 81.112 1.00 58.56 186 ILE A N 1
ATOM 1415 C CA . ILE A 1 186 ? -47.476 -14.441 81.208 1.00 58.56 186 ILE A CA 1
ATOM 1416 C C . ILE A 1 186 ? -47.312 -15.088 79.827 1.00 58.56 186 ILE A C 1
ATOM 1418 O O . ILE A 1 186 ? -46.193 -15.121 79.317 1.00 58.56 186 ILE A O 1
ATOM 1422 N N . GLU A 1 187 ? -48.404 -15.438 79.144 1.00 59.03 187 GLU A N 1
ATOM 1423 C CA . GLU A 1 187 ? -48.358 -15.957 77.766 1.00 59.03 187 GLU A CA 1
ATOM 1424 C C . GLU A 1 187 ? -47.768 -14.935 76.773 1.00 59.03 187 GLU A C 1
ATOM 1426 O O . GLU A 1 187 ? -46.966 -15.285 75.904 1.00 59.03 187 GLU A O 1
ATOM 1431 N N . LEU A 1 188 ? -48.084 -13.639 76.926 1.00 61.00 188 LEU A N 1
ATOM 1432 C CA . LEU A 1 188 ? -47.470 -12.577 76.117 1.00 61.00 188 LEU A CA 1
ATOM 1433 C C . LEU A 1 188 ? -45.966 -12.444 76.387 1.00 61.00 188 LEU A C 1
ATOM 1435 O O . LEU A 1 188 ? -45.219 -12.033 75.499 1.00 61.00 188 LEU A O 1
ATOM 1439 N N . SER A 1 189 ? -45.518 -12.713 77.616 1.00 68.94 189 SER A N 1
ATOM 1440 C CA . SER A 1 189 ? -44.105 -12.648 77.990 1.00 68.94 189 SER A CA 1
ATOM 1441 C C . SER A 1 189 ? -43.319 -13.835 77.432 1.00 68.94 189 SER A C 1
ATOM 1443 O O . SER A 1 189 ? -42.241 -13.629 76.879 1.00 68.94 189 SER A O 1
ATOM 1445 N N . GLU A 1 190 ? -43.899 -15.036 77.444 1.00 74.25 190 GLU A N 1
ATOM 1446 C CA . GLU A 1 190 ? -43.322 -16.235 76.826 1.00 74.25 190 GLU A CA 1
ATOM 1447 C C . GLU A 1 190 ? -43.261 -16.109 75.298 1.00 74.25 190 GLU A C 1
ATOM 1449 O O . GLU A 1 190 ? -42.216 -16.361 74.693 1.00 74.25 190 GLU A O 1
ATOM 1454 N N . LEU A 1 191 ? -44.327 -15.603 74.664 1.00 74.06 191 LEU A N 1
ATOM 1455 C CA . LEU A 1 191 ? -44.329 -15.297 73.230 1.00 74.06 191 LEU A CA 1
ATOM 1456 C C . LEU A 1 191 ? -43.295 -14.229 72.857 1.00 74.06 191 LEU A C 1
ATOM 1458 O O . LEU A 1 191 ? -42.671 -14.330 71.804 1.00 74.06 191 LEU A O 1
ATOM 1462 N N . LYS A 1 192 ? -43.070 -13.216 73.704 1.00 73.69 192 LYS A N 1
ATOM 1463 C CA . LYS A 1 192 ? -42.017 -12.209 73.481 1.00 73.69 192 LYS A CA 1
ATOM 1464 C C . LYS A 1 192 ? -40.613 -12.806 73.561 1.00 73.69 192 LYS A C 1
ATOM 1466 O O . LYS A 1 192 ? -39.756 -12.392 72.783 1.00 73.69 192 LYS A O 1
ATOM 1471 N N . VAL A 1 193 ? -40.381 -13.759 74.465 1.00 81.25 193 VAL A N 1
ATOM 1472 C CA . VAL A 1 193 ? -39.099 -14.475 74.572 1.00 81.25 193 VAL A CA 1
ATOM 1473 C C . VAL A 1 193 ? -38.866 -15.335 73.329 1.00 81.25 193 VAL A C 1
ATOM 1475 O O . VAL A 1 193 ? -37.831 -15.179 72.685 1.00 81.25 193 VAL A O 1
ATOM 1478 N N . LEU A 1 194 ? -39.853 -16.135 72.911 1.00 82.94 194 LEU A N 1
ATOM 1479 C CA . LEU A 1 194 ? -39.766 -16.948 71.690 1.00 82.94 194 LEU A CA 1
ATOM 1480 C C . LEU A 1 194 ? -39.584 -16.097 70.426 1.00 82.94 194 LEU A C 1
ATOM 1482 O O . LEU A 1 194 ? -38.792 -16.447 69.553 1.00 82.94 194 LEU A O 1
ATOM 1486 N N . LEU A 1 195 ? -40.280 -14.959 70.325 1.00 78.94 195 LEU A N 1
ATOM 1487 C CA . LEU A 1 195 ? -40.123 -14.028 69.206 1.00 78.94 195 LEU A CA 1
ATOM 1488 C C . LEU A 1 195 ? -38.712 -13.424 69.180 1.00 78.94 195 LEU A C 1
ATOM 1490 O O . LEU A 1 195 ? -38.131 -13.279 68.104 1.00 78.94 195 LEU A O 1
ATOM 1494 N N . ALA A 1 196 ? -38.146 -13.084 70.341 1.00 81.62 196 ALA A N 1
ATOM 1495 C CA . ALA A 1 196 ? -36.779 -12.580 70.440 1.00 81.62 196 ALA A CA 1
ATOM 1496 C C . ALA A 1 196 ? -35.751 -13.643 70.019 1.00 81.62 196 ALA A C 1
ATOM 1498 O O . ALA A 1 196 ? -34.814 -13.323 69.287 1.00 81.62 196 ALA A O 1
ATOM 1499 N N . GLU A 1 197 ? -35.962 -14.901 70.408 1.00 88.44 197 GLU A N 1
ATOM 1500 C CA . GLU A 1 197 ? -35.102 -16.035 70.056 1.00 88.44 197 GLU A CA 1
ATOM 1501 C C . GLU A 1 197 ? -35.152 -16.340 68.547 1.00 88.44 197 GLU A C 1
ATOM 1503 O O . GLU A 1 197 ? -34.114 -16.368 67.882 1.00 88.44 197 GLU A O 1
ATOM 1508 N N . LEU A 1 198 ? -36.355 -16.410 67.962 1.00 86.62 198 LEU A N 1
ATOM 1509 C CA . LEU A 1 198 ? -36.558 -16.538 66.511 1.00 86.62 198 LEU A CA 1
ATOM 1510 C C . LEU A 1 198 ? -35.936 -15.374 65.736 1.00 86.62 198 LEU A C 1
ATOM 1512 O O . LEU A 1 198 ? -35.276 -15.581 64.720 1.00 86.62 198 LEU A O 1
ATOM 1516 N N . THR A 1 199 ? -36.103 -14.143 66.222 1.00 85.06 199 THR A N 1
ATOM 1517 C CA . THR A 1 199 ? -35.504 -12.956 65.594 1.00 85.06 199 THR A CA 1
ATOM 1518 C C . THR A 1 199 ? -33.978 -13.017 65.656 1.00 85.06 199 THR A C 1
ATOM 1520 O O . THR A 1 199 ? -33.295 -12.620 64.710 1.00 85.06 199 THR A O 1
ATOM 1523 N N . GLN A 1 200 ? -33.412 -13.528 66.749 1.00 88.94 200 GLN A N 1
ATOM 1524 C CA . GLN A 1 200 ? -31.971 -13.696 66.889 1.00 88.94 200 GLN A CA 1
ATOM 1525 C C . GLN A 1 200 ? -31.428 -14.763 65.929 1.00 88.94 200 GLN A C 1
ATOM 1527 O O . GLN A 1 200 ? -30.372 -14.553 65.326 1.00 88.94 200 GLN A O 1
ATOM 1532 N N . ASP A 1 201 ? -32.140 -15.871 65.746 1.00 89.25 201 ASP A N 1
ATOM 1533 C CA . ASP A 1 201 ? -31.719 -16.949 64.852 1.00 89.25 201 ASP A CA 1
ATOM 1534 C C . ASP A 1 201 ? -31.901 -16.602 63.372 1.00 89.25 201 ASP A C 1
ATOM 1536 O O . ASP A 1 201 ? -30.998 -16.874 62.576 1.00 89.25 201 ASP A O 1
ATOM 1540 N N . ILE A 1 202 ? -32.970 -15.883 63.011 1.00 85.31 202 ILE A N 1
ATOM 1541 C CA . ILE A 1 202 ? -33.125 -15.298 61.671 1.00 85.31 202 ILE A CA 1
ATOM 1542 C C . ILE A 1 202 ? -31.944 -14.367 61.379 1.00 85.31 202 ILE A C 1
ATOM 1544 O O . ILE A 1 202 ? -31.238 -14.581 60.395 1.00 85.31 202 ILE A O 1
ATOM 1548 N N . ASN A 1 203 ? -31.625 -13.434 62.282 1.00 87.75 203 ASN A N 1
ATOM 1549 C CA . ASN A 1 203 ? -30.494 -12.514 62.111 1.00 87.75 203 ASN A CA 1
ATOM 1550 C C . ASN A 1 203 ? -29.135 -13.231 61.999 1.00 87.75 203 ASN A C 1
ATOM 1552 O O . ASN A 1 203 ? -28.255 -12.799 61.248 1.00 87.75 203 ASN A O 1
ATOM 1556 N N . LYS A 1 204 ? -28.917 -14.320 62.751 1.00 90.06 204 LYS A N 1
ATOM 1557 C CA . LYS A 1 204 ? -27.701 -15.142 62.613 1.00 90.06 204 LYS A CA 1
ATOM 1558 C C . LYS A 1 204 ? -27.655 -15.830 61.248 1.00 90.06 204 LYS A C 1
ATOM 1560 O O . LYS A 1 204 ? -26.593 -15.843 60.625 1.00 90.06 204 LYS A O 1
ATOM 1565 N N . SER A 1 205 ? -28.780 -16.381 60.790 1.00 85.81 205 SER A N 1
ATOM 1566 C CA . SER A 1 205 ? -28.882 -17.069 59.499 1.00 85.81 205 SER A CA 1
ATOM 1567 C C . SER A 1 205 ? -28.676 -16.114 58.318 1.00 85.81 205 SER A C 1
ATOM 1569 O O . SER A 1 205 ? -27.919 -16.435 57.404 1.00 85.81 205 SER A O 1
ATOM 1571 N N . GLU A 1 206 ? -29.233 -14.901 58.383 1.00 88.44 206 GLU A N 1
ATOM 1572 C CA . GLU A 1 206 ? -29.057 -13.857 57.372 1.00 88.44 206 GLU A CA 1
ATOM 1573 C C . GLU A 1 206 ? -27.593 -13.422 57.287 1.00 88.44 206 GLU A C 1
ATOM 1575 O O . GLU A 1 206 ? -27.009 -13.444 56.206 1.00 88.44 206 GLU A O 1
ATOM 1580 N N . LYS A 1 207 ? -26.940 -13.160 58.428 1.00 89.50 207 LYS A N 1
ATOM 1581 C CA . LYS A 1 207 ? -25.503 -12.831 58.464 1.00 89.50 207 LYS A CA 1
ATOM 1582 C C . LYS A 1 207 ? -24.615 -13.964 57.947 1.00 89.50 207 LYS A C 1
ATOM 1584 O O . LYS A 1 207 ? -23.567 -13.705 57.351 1.00 89.50 207 LYS A O 1
ATOM 1589 N N . ALA A 1 208 ? -24.982 -15.220 58.204 1.00 87.94 208 ALA A N 1
ATOM 1590 C CA . ALA A 1 208 ? -24.260 -16.374 57.675 1.00 87.94 208 ALA A CA 1
ATOM 1591 C C . ALA A 1 208 ? -24.419 -16.477 56.149 1.00 87.94 208 ALA A C 1
ATOM 1593 O O . ALA A 1 208 ? -23.430 -16.704 55.448 1.00 87.94 208 ALA A O 1
ATOM 1594 N N . ASN A 1 209 ? -25.630 -16.240 55.640 1.00 84.44 209 ASN A N 1
ATOM 1595 C CA . ASN A 1 209 ? -25.924 -16.238 54.213 1.00 84.44 209 ASN A CA 1
ATOM 1596 C C . ASN A 1 209 ? -25.214 -15.080 53.488 1.00 84.44 209 ASN A C 1
ATOM 1598 O O . ASN A 1 209 ? -24.547 -15.312 52.487 1.00 84.44 209 ASN A O 1
ATOM 1602 N N . GLU A 1 210 ? -25.238 -13.861 54.036 1.00 88.12 210 GLU A N 1
ATOM 1603 C CA . GLU A 1 210 ? -24.500 -12.702 53.503 1.00 88.12 210 GLU A CA 1
ATOM 1604 C C . GLU A 1 210 ? -22.986 -12.948 53.428 1.00 88.12 210 GLU A C 1
ATOM 1606 O O . GLU A 1 210 ? -22.331 -12.613 52.440 1.00 88.12 210 GLU A O 1
ATOM 1611 N N . LYS A 1 211 ? -22.399 -13.581 54.451 1.00 89.81 211 LYS A N 1
ATOM 1612 C CA . LYS A 1 211 ? -20.977 -13.958 54.411 1.00 89.81 211 LYS A CA 1
ATOM 1613 C C . LYS A 1 211 ? -20.694 -15.022 53.351 1.00 89.81 211 LYS A C 1
ATOM 1615 O O . LYS A 1 211 ? -19.647 -14.968 52.702 1.00 89.81 211 LYS A O 1
ATOM 1620 N N . ALA A 1 212 ? -21.591 -15.992 53.180 1.00 89.31 212 ALA A N 1
ATOM 1621 C CA . ALA A 1 212 ? -21.449 -17.036 52.172 1.00 89.31 212 ALA A CA 1
ATOM 1622 C C . ALA A 1 212 ? -21.542 -16.463 50.748 1.00 89.31 212 ALA A C 1
ATOM 1624 O O . ALA A 1 212 ? -20.692 -16.780 49.912 1.00 89.31 212 ALA A O 1
ATOM 1625 N N . THR A 1 213 ? -22.501 -15.570 50.489 1.00 89.12 213 THR A N 1
ATOM 1626 C CA . THR A 1 213 ? -22.665 -14.902 49.190 1.00 89.12 213 THR A CA 1
ATOM 1627 C C . THR A 1 213 ? -21.495 -13.967 48.883 1.00 89.12 213 THR A C 1
ATOM 1629 O O . THR A 1 213 ? -20.960 -14.018 47.776 1.00 89.12 213 THR A O 1
ATOM 1632 N N . ALA A 1 214 ? -20.999 -13.202 49.863 1.00 90.69 214 ALA A N 1
ATOM 1633 C CA . ALA A 1 214 ? -19.806 -12.368 49.696 1.00 90.69 214 ALA A CA 1
ATOM 1634 C C . ALA A 1 214 ? -18.557 -13.200 49.346 1.00 90.69 214 ALA A C 1
ATOM 1636 O O . ALA A 1 214 ? -17.789 -12.843 48.451 1.00 90.69 214 ALA A O 1
ATOM 1637 N N . LYS A 1 215 ? -18.371 -14.353 50.004 1.00 93.44 215 LYS A N 1
ATOM 1638 C CA . LYS A 1 215 ? -17.261 -15.272 49.710 1.00 93.44 215 LYS A CA 1
ATOM 1639 C C . LYS A 1 215 ? -17.389 -15.910 48.324 1.00 93.44 215 LYS A C 1
ATOM 1641 O O . LYS A 1 215 ? -16.375 -16.092 47.652 1.00 93.44 215 LYS A O 1
ATOM 1646 N N . ALA A 1 216 ? -18.605 -16.246 47.892 1.00 91.56 216 ALA A N 1
ATOM 1647 C CA . ALA A 1 216 ? -18.863 -16.756 46.546 1.00 91.56 216 ALA A CA 1
ATOM 1648 C C . ALA A 1 216 ? -18.556 -15.697 45.473 1.00 91.56 216 ALA A C 1
ATOM 1650 O O . ALA A 1 216 ? -17.864 -15.998 44.503 1.00 91.56 216 ALA A O 1
ATOM 1651 N N . HIS A 1 217 ? -18.974 -14.448 45.692 1.00 91.19 217 HIS A N 1
ATOM 1652 C CA . HIS A 1 217 ? -18.686 -13.341 44.782 1.00 91.19 217 HIS A CA 1
ATOM 1653 C C . HIS A 1 217 ? -17.177 -13.058 44.673 1.00 91.19 217 HIS A C 1
ATOM 1655 O O . HIS A 1 217 ? -16.664 -12.821 43.580 1.00 91.19 217 HIS A O 1
ATOM 1661 N N . GLU A 1 218 ? -16.431 -13.113 45.782 1.00 92.25 218 GLU A N 1
ATOM 1662 C CA . GLU A 1 218 ? -14.975 -12.919 45.744 1.00 92.25 218 GLU A CA 1
ATOM 1663 C C . GLU A 1 218 ? -14.256 -14.064 45.014 1.00 92.25 218 GLU A C 1
ATOM 1665 O O . GLU A 1 218 ? -13.336 -13.807 44.238 1.00 92.25 218 GLU A O 1
ATOM 1670 N N . ARG A 1 219 ? -14.712 -15.315 45.175 1.00 93.25 219 ARG A N 1
ATOM 1671 C CA . ARG A 1 219 ? -14.204 -16.456 44.390 1.00 93.25 219 ARG A CA 1
ATOM 1672 C C . ARG A 1 219 ? -14.432 -16.257 42.895 1.00 93.25 219 ARG A C 1
ATOM 1674 O O . ARG A 1 219 ? -13.480 -16.326 42.127 1.00 93.25 219 ARG A O 1
ATOM 1681 N N . GLN A 1 220 ? -15.656 -15.907 42.502 1.00 92.88 220 GLN A N 1
ATOM 1682 C CA . GLN A 1 220 ? -15.995 -15.660 41.101 1.00 92.88 220 GLN A CA 1
ATOM 1683 C C . GLN A 1 220 ? -15.159 -14.513 40.507 1.00 92.88 220 GLN A C 1
ATOM 1685 O O . GLN A 1 220 ? -14.699 -14.581 39.368 1.00 92.88 220 GLN A O 1
ATOM 1690 N N . LYS A 1 221 ? -14.898 -13.462 41.292 1.00 93.69 221 LYS A N 1
ATOM 1691 C CA . LYS A 1 221 ? -14.026 -12.352 40.889 1.00 93.69 221 LYS A CA 1
ATOM 1692 C C . LYS A 1 221 ? -12.575 -12.796 40.685 1.00 93.69 221 LYS A C 1
ATOM 1694 O O . LYS A 1 221 ? -11.917 -12.307 39.769 1.00 93.69 221 LYS A O 1
ATOM 1699 N N . GLN A 1 222 ? -12.062 -13.693 41.525 1.00 94.00 222 GLN A N 1
ATOM 1700 C CA . GLN A 1 222 ? -10.712 -14.246 41.381 1.00 94.00 222 GLN A CA 1
ATOM 1701 C C . GLN A 1 222 ? -10.599 -15.156 40.155 1.00 94.00 222 GLN A C 1
ATOM 1703 O O . GLN A 1 222 ? -9.655 -15.002 39.384 1.00 94.00 222 GLN A O 1
ATOM 1708 N N . GLU A 1 223 ? -11.587 -16.019 39.921 1.00 94.56 223 GLU A N 1
ATOM 1709 C CA . GLU A 1 223 ? -11.664 -16.867 38.725 1.00 94.56 223 GLU A CA 1
ATOM 1710 C C . GLU A 1 223 ? -11.716 -16.022 37.449 1.00 94.56 223 GLU A C 1
ATOM 1712 O O . GLU A 1 223 ? -10.950 -16.250 36.517 1.00 94.56 223 GLU A O 1
ATOM 1717 N N . MET A 1 224 ? -12.540 -14.969 37.429 1.00 92.69 224 MET A N 1
ATOM 1718 C CA . MET A 1 224 ? -12.620 -14.056 36.287 1.00 92.69 224 MET A CA 1
ATOM 1719 C C . MET A 1 224 ? -11.304 -13.303 36.049 1.00 92.69 224 MET A C 1
ATOM 1721 O O . MET A 1 224 ? -10.926 -13.061 34.903 1.00 92.69 224 MET A O 1
ATOM 1725 N N . LYS A 1 225 ? -10.569 -12.940 37.107 1.00 94.06 225 LYS A N 1
ATOM 1726 C CA . LYS A 1 225 ? -9.225 -12.354 36.970 1.00 94.06 225 LYS A CA 1
ATOM 1727 C C . LYS A 1 225 ? -8.233 -13.349 36.371 1.00 94.06 225 LYS A C 1
ATOM 1729 O O . LYS A 1 225 ? -7.500 -12.974 35.464 1.00 94.06 225 LYS A O 1
ATOM 1734 N N . GLN A 1 226 ? -8.231 -14.593 36.846 1.00 95.31 226 GLN A N 1
ATOM 1735 C CA . GLN A 1 226 ? -7.356 -15.647 36.325 1.00 95.31 226 GLN A CA 1
ATOM 1736 C C . GLN A 1 226 ? -7.668 -15.964 34.859 1.00 95.31 226 GLN A C 1
ATOM 1738 O O . GLN A 1 226 ? -6.751 -16.038 34.049 1.00 95.31 226 GLN A O 1
ATOM 1743 N N . ALA A 1 227 ? -8.950 -16.062 34.499 1.00 95.44 227 ALA A N 1
ATOM 1744 C CA . ALA A 1 227 ? -9.380 -16.284 33.121 1.00 95.44 227 ALA A CA 1
ATOM 1745 C C . ALA A 1 227 ? -8.967 -15.132 32.191 1.00 95.44 227 ALA A C 1
ATOM 1747 O O . ALA A 1 227 ? -8.477 -15.373 31.091 1.00 95.44 227 ALA A O 1
ATOM 1748 N N . ASN A 1 228 ? -9.110 -13.880 32.638 1.00 92.81 228 ASN A N 1
ATOM 1749 C CA . ASN A 1 228 ? -8.665 -12.717 31.866 1.00 92.81 228 ASN A CA 1
ATOM 1750 C C . ASN A 1 228 ? -7.143 -12.682 31.681 1.00 92.81 228 ASN A C 1
ATOM 1752 O O . ASN A 1 228 ? -6.672 -12.313 30.608 1.00 92.81 228 ASN A O 1
ATOM 1756 N N . GLU A 1 229 ? -6.377 -13.044 32.709 1.00 95.38 229 GLU A N 1
ATOM 1757 C CA . GLU A 1 229 ? -4.917 -13.111 32.617 1.00 95.38 229 GLU A CA 1
ATOM 1758 C C . GLU A 1 229 ? -4.472 -14.224 31.663 1.00 95.38 229 GLU A C 1
ATOM 1760 O O . GLU A 1 229 ? -3.638 -13.997 30.790 1.00 95.38 229 GLU A O 1
ATOM 1765 N N . TRP A 1 230 ? -5.102 -15.395 31.755 1.00 96.69 230 TRP A N 1
ATOM 1766 C CA . TRP A 1 230 ? -4.868 -16.498 30.829 1.00 96.69 230 TRP A CA 1
ATOM 1767 C C . TRP A 1 230 ? -5.173 -16.097 29.379 1.00 96.69 230 TRP A C 1
ATOM 1769 O O . TRP A 1 230 ? -4.341 -16.295 28.497 1.00 96.69 230 TRP A O 1
ATOM 1779 N N . LEU A 1 231 ? -6.314 -15.441 29.135 1.00 96.44 231 LEU A N 1
ATOM 1780 C CA . LEU A 1 231 ? -6.687 -14.966 27.800 1.00 96.44 231 LEU A CA 1
ATOM 1781 C C . LEU A 1 231 ? -5.661 -13.964 27.245 1.00 96.44 231 LEU A C 1
ATOM 1783 O O . LEU A 1 231 ? -5.318 -14.016 26.066 1.00 96.44 231 LEU A O 1
ATOM 1787 N N . ARG A 1 232 ? -5.147 -13.055 28.085 1.00 94.44 232 ARG A N 1
ATOM 1788 C CA . ARG A 1 232 ? -4.097 -12.102 27.687 1.00 94.44 232 ARG A CA 1
ATOM 1789 C C . ARG A 1 232 ? -2.826 -12.820 27.250 1.00 94.44 232 ARG A C 1
ATOM 1791 O O . ARG A 1 232 ? -2.248 -12.438 26.235 1.00 94.44 232 ARG A O 1
ATOM 1798 N N . GLN A 1 233 ? -2.417 -13.849 27.985 1.00 95.94 233 GLN A N 1
ATOM 1799 C CA . GLN A 1 233 ? -1.238 -14.647 27.653 1.00 95.94 233 GLN A CA 1
ATOM 1800 C C . GLN A 1 233 ? -1.441 -15.442 26.362 1.00 95.94 233 GLN A C 1
ATOM 1802 O O . GLN A 1 233 ? -0.559 -15.435 25.507 1.00 95.94 233 GLN A O 1
ATOM 1807 N N . GLU A 1 234 ? -2.609 -16.055 26.171 1.00 95.81 234 GLU A N 1
ATOM 1808 C CA . GLU A 1 234 ? -2.914 -16.812 24.953 1.00 95.81 234 GLU A CA 1
ATOM 1809 C C . GLU A 1 234 ? -2.938 -15.898 23.718 1.00 95.81 234 GLU A C 1
ATOM 1811 O O . GLU A 1 234 ? -2.332 -16.217 22.697 1.00 95.81 234 GLU A O 1
ATOM 1816 N N . ILE A 1 235 ? -3.544 -14.708 23.828 1.00 92.69 235 ILE A N 1
ATOM 1817 C CA . ILE A 1 235 ? -3.521 -13.693 22.762 1.00 92.69 235 ILE A CA 1
ATOM 1818 C C . ILE A 1 235 ? -2.083 -13.256 22.460 1.00 92.69 235 ILE A C 1
ATOM 1820 O O . ILE A 1 235 ? -1.713 -13.120 21.295 1.00 92.69 235 ILE A O 1
ATOM 1824 N N . GLN A 1 236 ? -1.255 -13.033 23.485 1.00 92.88 236 GLN A N 1
ATOM 1825 C CA . GLN A 1 236 ? 0.152 -12.684 23.282 1.00 92.88 236 GLN A CA 1
ATOM 1826 C C . GLN A 1 236 ? 0.916 -13.794 22.554 1.00 92.88 236 GLN A C 1
ATOM 1828 O O . GLN A 1 236 ? 1.645 -13.502 21.608 1.00 92.88 236 GLN A O 1
ATOM 1833 N N . GLN A 1 237 ? 0.715 -15.055 22.939 1.00 96.19 237 GLN A N 1
ATOM 1834 C CA . GLN A 1 237 ? 1.349 -16.192 22.274 1.00 96.19 237 GLN A CA 1
ATOM 1835 C C . GLN A 1 237 ? 0.869 -16.360 20.830 1.00 96.19 237 GLN A C 1
ATOM 1837 O O . GLN A 1 237 ? 1.691 -16.574 19.942 1.00 96.19 237 GLN A O 1
ATOM 1842 N N . ALA A 1 238 ? -0.434 -16.234 20.574 1.00 94.56 238 ALA A N 1
ATOM 1843 C CA . ALA A 1 238 ? -0.994 -16.316 19.229 1.00 94.56 238 ALA A CA 1
ATOM 1844 C C . ALA A 1 238 ? -0.442 -15.208 18.319 1.00 94.56 238 ALA A C 1
ATOM 1846 O O . ALA A 1 238 ? -0.028 -15.482 17.194 1.00 94.56 238 ALA A O 1
ATOM 1847 N N . ASN A 1 239 ? -0.352 -13.977 18.829 1.00 92.19 239 ASN A N 1
ATOM 1848 C CA . ASN A 1 239 ? 0.247 -12.861 18.100 1.00 92.19 239 ASN A CA 1
ATOM 1849 C C . ASN A 1 239 ? 1.727 -13.102 17.783 1.00 92.19 239 ASN A C 1
ATOM 1851 O O . ASN A 1 239 ? 2.177 -12.760 16.694 1.00 92.19 239 ASN A O 1
ATOM 1855 N N . GLU A 1 240 ? 2.486 -13.686 18.710 1.00 94.44 240 GLU A N 1
ATOM 1856 C CA . GLU A 1 240 ? 3.895 -14.010 18.477 1.00 94.44 240 GLU A CA 1
ATOM 1857 C C . GLU A 1 240 ? 4.059 -15.123 17.431 1.00 94.44 240 GLU A C 1
ATOM 1859 O O . GLU A 1 240 ? 4.898 -15.008 16.540 1.00 94.44 240 GLU A O 1
ATOM 1864 N N . ARG A 1 241 ? 3.203 -16.154 17.459 1.00 95.25 241 ARG A N 1
ATOM 1865 C CA . ARG A 1 241 ? 3.178 -17.198 16.419 1.00 95.25 241 ARG A CA 1
ATOM 1866 C C . ARG A 1 241 ? 2.884 -16.609 15.039 1.00 95.25 241 ARG A C 1
ATOM 1868 O O . ARG A 1 241 ? 3.632 -16.869 14.102 1.00 95.25 241 ARG A O 1
ATOM 1875 N N . LEU A 1 242 ? 1.862 -15.757 14.934 1.00 95.19 242 LEU A N 1
ATOM 1876 C CA . LEU A 1 242 ? 1.522 -15.061 13.688 1.00 95.19 242 LEU A CA 1
ATOM 1877 C C . LEU A 1 242 ? 2.677 -14.184 13.191 1.00 95.19 242 LEU A C 1
ATOM 1879 O O . LEU A 1 242 ? 2.999 -14.200 12.007 1.00 95.19 242 LEU A O 1
ATOM 1883 N N . ARG A 1 243 ? 3.351 -13.449 14.086 1.00 93.56 243 ARG A N 1
ATOM 1884 C CA . ARG A 1 243 ? 4.535 -12.649 13.725 1.00 93.56 243 ARG A CA 1
ATOM 1885 C C . ARG A 1 243 ? 5.643 -13.512 13.134 1.00 93.56 243 ARG A C 1
ATOM 1887 O O . ARG A 1 243 ? 6.251 -13.111 12.145 1.00 93.56 243 ARG A O 1
ATOM 1894 N N . GLN A 1 244 ? 5.901 -14.678 13.719 1.00 95.06 244 GLN A N 1
ATOM 1895 C CA . GLN A 1 244 ? 6.925 -15.603 13.234 1.00 95.06 244 GLN A CA 1
ATOM 1896 C C . GLN A 1 244 ? 6.560 -16.201 11.871 1.00 95.06 244 GLN A C 1
ATOM 1898 O O . GLN A 1 244 ? 7.422 -16.287 10.997 1.00 95.06 244 GLN A O 1
ATOM 1903 N N . GLU A 1 245 ? 5.293 -16.553 11.663 1.00 94.12 245 GLU A N 1
ATOM 1904 C CA . GLU A 1 245 ? 4.794 -17.081 10.390 1.00 94.12 245 GLU A CA 1
ATOM 1905 C C . GLU A 1 245 ? 4.886 -16.034 9.271 1.00 94.12 245 GLU A C 1
ATOM 1907 O O . GLU A 1 245 ? 5.484 -16.292 8.226 1.00 94.12 245 GLU A O 1
ATOM 1912 N N . VAL A 1 246 ? 4.429 -14.804 9.531 1.00 93.62 246 VAL A N 1
ATOM 1913 C CA . VAL A 1 246 ? 4.551 -13.682 8.584 1.00 93.62 246 VAL A CA 1
ATOM 1914 C C . VAL A 1 246 ? 6.018 -13.384 8.257 1.00 93.62 246 VAL A C 1
ATOM 1916 O O . VAL A 1 246 ? 6.366 -13.174 7.096 1.00 93.62 246 VAL A O 1
ATOM 1919 N N . GLN A 1 247 ? 6.910 -13.395 9.253 1.00 91.44 247 GLN A N 1
ATOM 1920 C CA . GLN A 1 247 ? 8.350 -13.204 9.035 1.00 91.44 247 GLN A CA 1
ATOM 1921 C C . GLN A 1 247 ? 8.959 -14.296 8.145 1.00 91.44 247 GLN A C 1
ATOM 1923 O O . GLN A 1 247 ? 9.830 -14.006 7.320 1.00 91.44 247 GLN A O 1
ATOM 1928 N N . LEU A 1 248 ? 8.512 -15.545 8.297 1.00 94.25 248 LEU A N 1
ATOM 1929 C CA . LEU A 1 248 ? 8.975 -16.656 7.473 1.00 94.25 248 LEU A CA 1
ATOM 1930 C C . LEU A 1 248 ? 8.514 -16.497 6.020 1.00 94.25 248 LEU A C 1
ATOM 1932 O O . LEU A 1 248 ? 9.336 -16.614 5.111 1.00 94.25 248 LEU A O 1
ATOM 1936 N N . GLU A 1 249 ? 7.238 -16.180 5.803 1.00 94.38 249 GLU A N 1
ATOM 1937 C CA . GLU A 1 249 ? 6.677 -15.948 4.468 1.00 94.38 249 GLU A CA 1
ATOM 1938 C C . GLU A 1 249 ? 7.358 -14.768 3.766 1.00 94.38 249 GLU A C 1
ATOM 1940 O O . GLU A 1 249 ? 7.795 -14.887 2.617 1.00 94.38 249 GLU A O 1
ATOM 1945 N N . LEU A 1 250 ? 7.571 -13.656 4.478 1.00 90.31 250 LEU A N 1
ATOM 1946 C CA . LEU A 1 250 ? 8.318 -12.510 3.954 1.00 90.31 250 LEU A CA 1
ATOM 1947 C C . LEU A 1 250 ? 9.734 -12.903 3.526 1.00 90.31 250 LEU A C 1
ATOM 1949 O O . LEU A 1 250 ? 10.171 -12.531 2.436 1.00 90.31 250 LEU A O 1
ATOM 1953 N N . ARG A 1 251 ? 10.444 -13.697 4.337 1.00 92.81 251 ARG A N 1
ATOM 1954 C CA . ARG A 1 251 ? 11.790 -14.177 3.992 1.00 92.81 251 ARG A CA 1
ATOM 1955 C C . ARG A 1 251 ? 11.780 -15.041 2.730 1.00 92.81 251 ARG A C 1
ATOM 1957 O O . ARG A 1 251 ? 12.669 -14.900 1.894 1.00 92.81 251 ARG A O 1
ATOM 1964 N N . GLN A 1 252 ? 10.785 -15.912 2.570 1.00 92.12 252 GLN A N 1
ATOM 1965 C CA . GLN A 1 252 ? 10.656 -16.737 1.367 1.00 92.12 252 GLN A CA 1
ATOM 1966 C C . GLN A 1 252 ? 10.375 -15.893 0.118 1.00 92.12 252 GLN A C 1
ATOM 1968 O O . GLN A 1 252 ? 10.971 -16.131 -0.936 1.00 92.12 252 GLN A O 1
ATOM 1973 N N . VAL A 1 253 ? 9.482 -14.905 0.218 1.00 93.56 253 VAL A N 1
ATOM 1974 C CA . VAL A 1 253 ? 9.160 -13.999 -0.893 1.00 93.56 253 VAL A CA 1
ATOM 1975 C C . VAL A 1 253 ? 10.379 -13.166 -1.284 1.00 93.56 253 VAL A C 1
ATOM 1977 O O . VAL A 1 253 ? 10.697 -13.095 -2.471 1.00 93.56 253 VAL A O 1
ATOM 1980 N N . LEU A 1 254 ? 11.096 -12.599 -0.308 1.00 89.00 254 LEU A N 1
ATOM 1981 C CA . LEU A 1 254 ? 12.333 -11.858 -0.556 1.00 89.00 254 LEU A CA 1
ATOM 1982 C C . LEU A 1 254 ? 13.379 -12.731 -1.253 1.00 89.00 254 LEU A C 1
ATOM 1984 O O . LEU A 1 254 ? 13.904 -12.315 -2.280 1.00 89.00 254 LEU A O 1
ATOM 1988 N N . GLY A 1 255 ? 13.585 -13.971 -0.798 1.00 91.94 255 GLY A N 1
ATOM 1989 C CA . GLY A 1 255 ? 14.504 -14.903 -1.459 1.00 91.94 255 GLY A CA 1
ATOM 1990 C C . GLY A 1 255 ? 14.132 -15.181 -2.922 1.00 91.94 255 GLY A C 1
ATOM 1991 O O . GLY A 1 255 ? 14.992 -15.153 -3.802 1.00 91.94 255 GLY A O 1
ATOM 1992 N N . LYS A 1 256 ? 12.838 -15.365 -3.228 1.00 94.00 256 LYS A N 1
ATOM 1993 C CA . LYS A 1 256 ? 12.361 -15.526 -4.618 1.00 94.00 256 LYS A CA 1
ATOM 1994 C C . LYS A 1 256 ? 12.589 -14.267 -5.460 1.00 94.00 256 LYS A C 1
ATOM 1996 O O . LYS A 1 256 ? 12.864 -14.367 -6.658 1.00 94.00 256 LYS A O 1
ATOM 2001 N N . ILE A 1 257 ? 12.435 -13.081 -4.873 1.00 89.44 257 ILE A N 1
ATOM 2002 C CA . ILE A 1 257 ? 12.691 -11.807 -5.557 1.00 89.44 257 ILE A CA 1
ATOM 2003 C C . ILE A 1 257 ? 14.188 -11.651 -5.838 1.00 89.44 257 ILE A C 1
ATOM 2005 O O . ILE A 1 257 ? 14.549 -11.349 -6.974 1.00 89.44 257 ILE A O 1
ATOM 2009 N N . GLU A 1 258 ? 15.048 -11.912 -4.856 1.00 89.12 258 GLU A N 1
ATOM 2010 C CA . GLU A 1 258 ? 16.508 -11.875 -5.000 1.00 89.12 258 GLU A CA 1
ATOM 2011 C C . GLU A 1 258 ? 16.989 -12.835 -6.093 1.00 89.12 258 GLU A C 1
ATOM 2013 O O . GLU A 1 258 ? 17.756 -12.437 -6.969 1.00 89.12 258 GLU A O 1
ATOM 2018 N N . GLU A 1 259 ? 16.466 -14.064 -6.131 1.00 93.31 259 GLU A N 1
ATOM 2019 C CA . GLU A 1 259 ? 16.789 -15.034 -7.182 1.00 93.31 259 GLU A CA 1
ATOM 2020 C C . 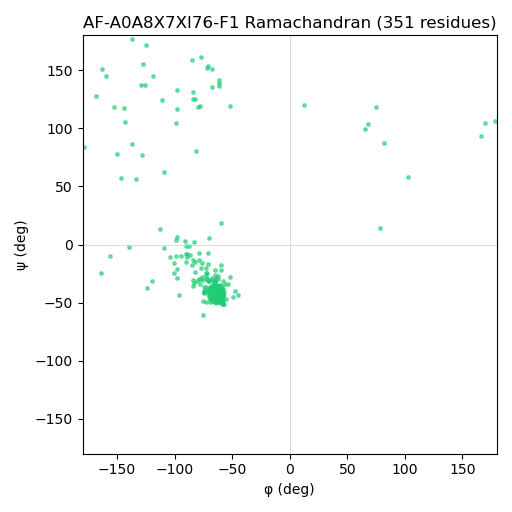GLU A 1 259 ? 16.380 -14.524 -8.577 1.00 93.31 259 GLU A C 1
ATOM 2022 O O . GLU A 1 259 ? 17.140 -14.628 -9.547 1.00 93.31 259 GLU A O 1
ATOM 2027 N N . ARG A 1 260 ? 15.194 -13.909 -8.696 1.00 89.81 260 ARG A N 1
ATOM 2028 C CA . ARG A 1 260 ? 14.737 -13.297 -9.955 1.00 89.81 260 ARG A CA 1
ATOM 2029 C C . ARG A 1 260 ? 15.609 -12.115 -10.370 1.00 89.81 260 ARG A C 1
ATOM 2031 O O . ARG A 1 260 ? 15.910 -11.993 -11.559 1.00 89.81 260 ARG A O 1
ATOM 2038 N N . ILE A 1 261 ? 16.007 -11.262 -9.426 1.00 87.62 261 ILE A N 1
ATOM 2039 C CA . ILE A 1 261 ? 16.922 -10.141 -9.672 1.00 87.62 261 ILE A CA 1
ATOM 2040 C C . ILE A 1 261 ? 18.263 -10.678 -10.166 1.00 87.62 261 ILE A C 1
ATOM 2042 O O . ILE A 1 261 ? 18.743 -10.229 -11.205 1.00 87.62 261 ILE A O 1
ATOM 2046 N N . GLN A 1 262 ? 18.818 -11.693 -9.504 1.00 90.50 262 GLN A N 1
ATOM 2047 C CA . GLN A 1 262 ? 20.087 -12.299 -9.894 1.00 90.50 262 GLN A CA 1
ATOM 2048 C C . GLN A 1 262 ? 20.015 -12.905 -11.299 1.00 90.50 262 GLN A C 1
ATOM 2050 O O . GLN A 1 262 ? 20.886 -12.660 -12.134 1.00 90.50 262 GLN A O 1
ATOM 2055 N N . LYS A 1 263 ? 18.934 -13.627 -11.614 1.00 91.38 263 LYS A N 1
ATOM 2056 C CA . LYS A 1 263 ? 18.711 -14.188 -12.954 1.00 91.38 263 LYS A CA 1
ATOM 2057 C C . LYS A 1 263 ? 18.606 -13.104 -14.028 1.00 91.38 263 LYS A C 1
ATOM 2059 O O . LYS A 1 263 ? 19.107 -13.290 -15.135 1.00 91.38 263 LYS A O 1
ATOM 2064 N N . ASN A 1 264 ? 17.949 -11.986 -13.727 1.00 88.44 264 ASN A N 1
ATOM 2065 C CA . ASN A 1 264 ? 17.849 -10.858 -14.650 1.00 88.44 264 ASN A CA 1
ATOM 2066 C C . ASN A 1 264 ? 19.186 -10.125 -14.813 1.00 88.44 264 ASN A C 1
ATOM 2068 O O . ASN A 1 264 ? 19.525 -9.760 -15.933 1.00 88.44 264 ASN A O 1
ATOM 2072 N N . SER A 1 265 ? 19.959 -9.968 -13.737 1.00 88.19 265 SER A N 1
ATOM 2073 C CA . SER A 1 265 ? 21.308 -9.392 -13.767 1.00 88.19 265 SER A CA 1
ATOM 2074 C C . SER A 1 265 ? 22.230 -10.183 -14.699 1.00 88.19 265 SER A C 1
ATOM 2076 O O . SER A 1 265 ? 22.833 -9.610 -15.603 1.00 88.19 265 SER A O 1
ATOM 2078 N N . VAL A 1 266 ? 22.236 -11.517 -14.579 1.00 92.69 266 VAL A N 1
ATOM 2079 C CA . VAL A 1 266 ? 23.008 -12.391 -15.480 1.00 92.69 266 VAL A CA 1
ATOM 2080 C C . VAL A 1 266 ? 22.585 -12.196 -16.937 1.00 92.69 266 VAL A C 1
ATOM 2082 O O . VAL A 1 266 ? 23.441 -12.018 -17.795 1.00 92.69 266 VAL A O 1
ATOM 2085 N N . LYS A 1 267 ? 21.275 -12.159 -17.229 1.00 89.56 267 LYS A N 1
ATOM 2086 C CA . LYS A 1 267 ? 20.779 -11.909 -18.596 1.00 89.56 267 LYS A CA 1
ATOM 2087 C C . LYS A 1 267 ? 21.214 -10.551 -19.147 1.00 89.56 267 LYS A C 1
ATOM 2089 O O . LYS A 1 267 ? 21.543 -10.463 -20.326 1.00 89.56 267 LYS A O 1
ATOM 2094 N N . LEU A 1 268 ? 21.185 -9.503 -18.321 1.00 85.56 268 LEU A N 1
ATOM 2095 C CA . LEU A 1 268 ? 21.633 -8.167 -18.715 1.00 85.56 268 LEU A CA 1
ATOM 2096 C C . LEU A 1 268 ? 23.133 -8.148 -19.008 1.00 85.56 268 LEU A C 1
ATOM 2098 O O . LEU A 1 268 ? 23.523 -7.559 -20.008 1.00 85.56 268 LEU A O 1
ATOM 2102 N N . SER A 1 269 ? 23.943 -8.845 -18.207 1.00 85.50 269 SER A N 1
ATOM 2103 C CA . SER A 1 269 ? 25.373 -9.022 -18.486 1.00 85.50 269 SER A CA 1
ATOM 2104 C C . SER A 1 269 ? 25.589 -9.699 -19.837 1.00 85.50 269 SER A C 1
ATOM 2106 O O . SER A 1 269 ? 26.326 -9.182 -20.662 1.00 85.50 269 SER A O 1
ATOM 2108 N N . THR A 1 270 ? 24.876 -10.794 -20.123 1.00 89.31 270 THR A N 1
ATOM 2109 C CA . THR A 1 270 ? 25.027 -11.496 -21.410 1.00 89.31 270 THR A CA 1
ATOM 2110 C C . THR A 1 270 ? 24.617 -10.624 -22.601 1.00 89.31 270 THR A C 1
ATOM 2112 O O . THR A 1 270 ? 25.231 -10.695 -23.661 1.00 89.31 270 THR A O 1
ATOM 2115 N N . LEU A 1 271 ? 23.574 -9.799 -22.451 1.00 84.25 271 LEU A N 1
ATOM 2116 C CA . LEU A 1 271 ? 23.168 -8.839 -23.483 1.00 84.25 271 LEU A CA 1
ATOM 2117 C C . LEU A 1 271 ? 24.197 -7.717 -23.665 1.00 84.25 271 LEU A C 1
ATOM 2119 O O . LEU A 1 271 ? 24.414 -7.283 -24.794 1.00 84.25 271 LEU A O 1
ATOM 2123 N N . ALA A 1 272 ? 24.824 -7.256 -22.581 1.00 80.56 272 ALA A N 1
ATOM 2124 C CA . ALA A 1 272 ? 25.902 -6.276 -22.647 1.00 80.56 272 ALA A CA 1
ATOM 2125 C C . ALA A 1 272 ? 27.105 -6.839 -23.420 1.00 80.56 272 ALA A C 1
ATOM 2127 O O . ALA A 1 272 ? 27.548 -6.197 -24.370 1.00 80.56 272 ALA A O 1
ATOM 2128 N N . ASP A 1 273 ? 27.526 -8.072 -23.118 1.00 86.69 273 ASP A N 1
ATOM 2129 C CA . ASP A 1 273 ? 28.614 -8.756 -23.833 1.00 86.69 273 ASP A CA 1
ATOM 2130 C C . ASP A 1 273 ? 28.293 -8.909 -25.336 1.00 86.69 273 ASP A C 1
ATOM 2132 O O . ASP A 1 273 ? 29.145 -8.720 -26.205 1.00 86.69 273 ASP A O 1
ATOM 2136 N N . GLN A 1 274 ? 27.032 -9.212 -25.677 1.00 87.31 274 GLN A N 1
ATOM 2137 C CA . GLN A 1 274 ? 26.580 -9.292 -27.073 1.00 87.31 274 GLN A CA 1
ATOM 2138 C C . GLN A 1 274 ? 26.632 -7.940 -27.796 1.00 87.31 274 GLN A C 1
ATOM 2140 O O . GLN A 1 274 ? 26.990 -7.889 -28.976 1.00 87.31 274 GLN A O 1
ATOM 2145 N N . LEU A 1 275 ? 26.257 -6.852 -27.117 1.00 79.81 275 LEU A N 1
ATOM 2146 C CA . LEU A 1 275 ? 26.340 -5.500 -27.670 1.00 79.81 275 LEU A CA 1
ATOM 2147 C C . LEU A 1 275 ? 27.791 -5.063 -27.867 1.00 79.81 275 LEU A C 1
ATOM 2149 O O . LEU A 1 275 ? 28.090 -4.450 -28.889 1.00 79.81 275 LEU A O 1
ATOM 2153 N N . GLU A 1 276 ? 28.681 -5.407 -26.937 1.00 84.69 276 GLU A N 1
ATOM 2154 C CA . GLU A 1 276 ? 30.112 -5.120 -27.045 1.00 84.69 276 GLU A CA 1
ATOM 2155 C C . GLU A 1 276 ? 30.722 -5.833 -28.257 1.00 84.69 276 GLU A C 1
ATOM 2157 O O . GLU A 1 276 ? 31.291 -5.176 -29.128 1.00 84.69 276 GLU A O 1
ATOM 2162 N N . HIS A 1 277 ? 30.458 -7.134 -28.421 1.00 83.88 277 HIS A N 1
ATOM 2163 C CA . HIS A 1 277 ? 30.893 -7.888 -29.602 1.00 83.88 277 HIS A CA 1
ATOM 2164 C C . HIS A 1 277 ? 30.337 -7.305 -30.918 1.00 83.88 277 HIS A C 1
ATOM 2166 O O . HIS A 1 277 ? 31.032 -7.235 -31.938 1.00 83.88 277 HIS A O 1
ATOM 2172 N N . LEU A 1 278 ? 29.065 -6.886 -30.939 1.00 83.94 278 LEU A N 1
ATOM 2173 C CA . LEU A 1 278 ? 28.479 -6.219 -32.107 1.00 83.94 278 LEU A CA 1
ATOM 2174 C C . LEU A 1 278 ? 29.182 -4.892 -32.405 1.00 83.94 278 LEU A C 1
ATOM 2176 O O . LEU A 1 278 ? 29.479 -4.616 -33.567 1.00 83.94 278 LEU A O 1
ATOM 2180 N N . ASN A 1 279 ? 29.469 -4.093 -31.380 1.00 77.19 279 ASN A N 1
ATOM 2181 C CA . ASN A 1 279 ? 30.147 -2.812 -31.523 1.00 77.19 279 ASN A CA 1
ATOM 2182 C C . ASN A 1 279 ? 31.584 -2.976 -32.041 1.00 77.19 279 ASN A C 1
ATOM 2184 O O . ASN A 1 279 ? 31.986 -2.255 -32.954 1.00 77.19 279 ASN A O 1
ATOM 2188 N N . GLU A 1 280 ? 32.327 -3.966 -31.545 1.00 85.69 280 GLU A N 1
ATOM 2189 C CA . GLU A 1 280 ? 33.642 -4.334 -32.084 1.00 85.69 280 GLU A CA 1
ATOM 2190 C C . GLU A 1 280 ? 33.539 -4.758 -33.554 1.00 85.69 280 GLU A C 1
ATOM 2192 O O . GLU A 1 280 ? 34.300 -4.294 -34.403 1.00 85.69 280 GLU A O 1
ATOM 2197 N N . THR A 1 281 ? 32.539 -5.577 -33.897 1.00 84.94 281 THR A N 1
ATOM 2198 C CA . THR A 1 281 ? 32.306 -6.010 -35.283 1.00 84.94 281 THR A CA 1
ATOM 2199 C C . THR A 1 281 ? 32.001 -4.825 -36.205 1.00 84.94 281 THR A C 1
ATOM 2201 O O . THR A 1 281 ? 32.511 -4.767 -37.326 1.00 84.94 281 THR A O 1
ATOM 2204 N N . PHE A 1 282 ? 31.175 -3.869 -35.766 1.00 78.00 282 PHE A N 1
ATOM 2205 C CA . PHE A 1 282 ? 30.881 -2.661 -36.538 1.00 78.00 282 PHE A CA 1
ATOM 2206 C C . PHE A 1 282 ? 32.105 -1.761 -36.678 1.00 78.00 282 PHE A C 1
ATOM 2208 O O . PHE A 1 282 ? 32.380 -1.318 -37.790 1.00 78.00 282 PHE A O 1
ATOM 2215 N N . THR A 1 283 ? 32.857 -1.550 -35.598 1.00 80.12 283 THR A N 1
ATOM 2216 C CA . THR A 1 283 ? 34.102 -0.765 -35.606 1.00 80.12 283 THR A CA 1
ATOM 2217 C C . THR A 1 283 ? 35.094 -1.343 -36.612 1.00 80.12 283 THR A C 1
ATOM 2219 O O . THR A 1 283 ? 35.500 -0.643 -37.535 1.00 80.12 283 THR A O 1
ATOM 2222 N N . ASN A 1 284 ? 35.355 -2.652 -36.549 1.00 80.75 284 ASN A N 1
ATOM 2223 C CA . ASN A 1 284 ? 36.228 -3.343 -37.501 1.00 80.75 284 ASN A CA 1
ATOM 222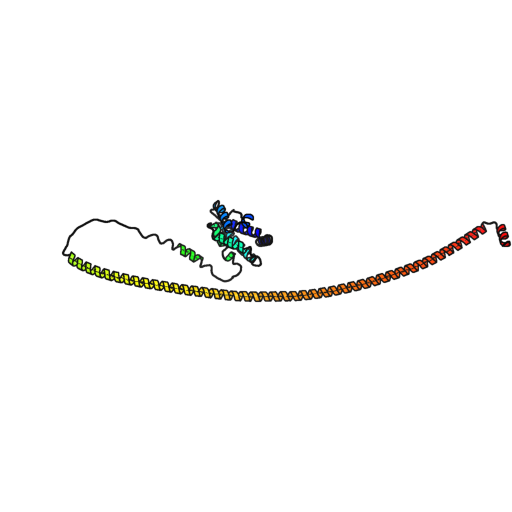4 C C . ASN A 1 284 ? 35.749 -3.174 -38.954 1.00 80.75 284 ASN A C 1
ATOM 2226 O O . ASN A 1 284 ? 36.547 -2.962 -39.865 1.00 80.75 284 ASN A O 1
ATOM 2230 N N . ARG A 1 285 ? 34.432 -3.240 -39.204 1.00 81.31 285 ARG A N 1
ATOM 2231 C CA . ARG A 1 285 ? 33.873 -3.032 -40.552 1.00 81.31 285 ARG A CA 1
ATOM 2232 C C . ARG A 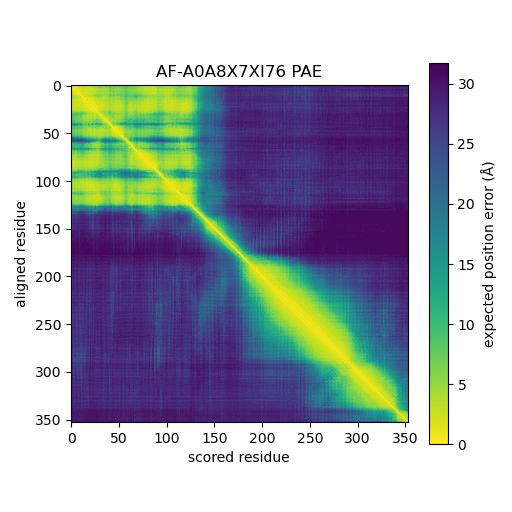1 285 ? 34.014 -1.592 -41.039 1.00 81.31 285 ARG A C 1
ATOM 2234 O O . ARG A 1 285 ? 34.219 -1.402 -42.237 1.00 81.31 285 ARG A O 1
ATOM 2241 N N . ILE A 1 286 ? 33.882 -0.608 -40.152 1.00 73.69 286 ILE A N 1
ATOM 2242 C CA . ILE A 1 286 ? 34.101 0.808 -40.472 1.00 73.69 286 ILE A CA 1
ATOM 2243 C C . ILE A 1 286 ? 35.573 1.021 -40.823 1.00 73.69 286 ILE A C 1
ATOM 2245 O O . ILE A 1 286 ? 35.854 1.526 -41.905 1.00 73.69 286 ILE A O 1
ATOM 2249 N N . GLU A 1 287 ? 36.502 0.532 -39.999 1.00 78.81 287 GLU A N 1
ATOM 2250 C CA . GLU A 1 287 ? 37.942 0.635 -40.262 1.00 78.81 287 GLU A CA 1
ATOM 2251 C C . GLU A 1 287 ? 38.328 -0.013 -41.602 1.00 78.81 287 GLU A C 1
ATOM 2253 O O . GLU A 1 287 ? 39.062 0.580 -42.396 1.00 78.81 287 GLU A O 1
ATOM 2258 N N . MET A 1 288 ? 37.787 -1.198 -41.913 1.00 78.94 288 MET A N 1
ATOM 2259 C CA . MET A 1 288 ? 37.993 -1.848 -43.215 1.00 78.94 288 MET A CA 1
ATOM 2260 C C . MET A 1 288 ? 37.433 -1.022 -44.385 1.00 78.94 288 MET A C 1
ATOM 2262 O O . MET A 1 288 ? 38.049 -0.970 -45.453 1.00 78.94 288 MET A O 1
ATOM 2266 N N . ALA A 1 289 ? 36.272 -0.384 -44.210 1.00 73.31 289 ALA A N 1
ATOM 2267 C CA . ALA A 1 289 ? 35.666 0.466 -45.232 1.00 73.31 289 ALA A CA 1
ATOM 2268 C C . ALA A 1 289 ? 36.474 1.754 -45.455 1.00 73.31 289 ALA A C 1
ATOM 2270 O O . ALA A 1 289 ? 36.686 2.136 -46.606 1.00 73.31 289 ALA A O 1
ATOM 2271 N N . GLU A 1 290 ? 36.984 2.373 -44.389 1.00 76.38 290 GLU A N 1
ATOM 2272 C CA . GLU A 1 290 ? 37.860 3.548 -44.455 1.00 76.38 290 GLU A CA 1
ATOM 2273 C C . GLU A 1 290 ? 39.180 3.228 -45.164 1.00 76.38 290 GLU A C 1
ATOM 2275 O O . GLU A 1 290 ? 39.572 3.949 -46.082 1.00 76.38 290 GLU A O 1
ATOM 2280 N N . HIS A 1 291 ? 39.822 2.100 -44.839 1.00 81.62 291 HIS A N 1
ATOM 2281 C CA . HIS A 1 291 ? 41.030 1.650 -45.541 1.00 81.62 291 HIS A CA 1
ATOM 2282 C C . HIS A 1 291 ? 40.758 1.378 -47.028 1.00 81.62 291 HIS A C 1
ATOM 2284 O O . HIS A 1 291 ? 41.559 1.738 -47.897 1.00 81.62 291 HIS A O 1
ATOM 2290 N N . SER A 1 292 ? 39.610 0.773 -47.352 1.00 81.25 292 SER A N 1
ATOM 2291 C CA . SER A 1 292 ? 39.223 0.536 -48.743 1.00 81.25 292 SER A CA 1
ATOM 2292 C C . SER A 1 292 ? 38.929 1.836 -49.501 1.00 81.25 292 SER A C 1
ATOM 2294 O O . SER A 1 292 ? 39.256 1.915 -50.689 1.00 81.25 292 SER A O 1
ATOM 2296 N N . ALA A 1 293 ? 38.319 2.830 -48.850 1.00 73.12 293 ALA A N 1
ATOM 2297 C CA . ALA A 1 293 ? 38.039 4.144 -49.422 1.00 73.12 293 ALA A CA 1
ATOM 2298 C C . ALA A 1 293 ? 39.331 4.941 -49.655 1.00 73.12 293 ALA A C 1
ATOM 2300 O O . ALA A 1 293 ? 39.542 5.427 -50.764 1.00 73.12 293 ALA A O 1
ATOM 2301 N N . ALA A 1 294 ? 40.244 4.967 -48.680 1.00 77.06 294 ALA A N 1
ATOM 2302 C CA . ALA A 1 294 ? 41.555 5.604 -48.814 1.00 77.06 294 ALA A CA 1
ATOM 2303 C C . ALA A 1 294 ? 42.360 5.013 -49.987 1.00 77.06 294 ALA A C 1
ATOM 2305 O O . ALA A 1 294 ? 42.899 5.741 -50.820 1.00 77.06 294 ALA A O 1
ATOM 2306 N N . SER A 1 295 ? 42.355 3.682 -50.134 1.00 78.00 295 SER A N 1
ATOM 2307 C CA . SER A 1 295 ? 42.979 3.003 -51.279 1.00 78.00 295 SER A CA 1
ATOM 2308 C C . SER A 1 295 ? 42.306 3.332 -52.624 1.00 78.00 295 SER A C 1
ATOM 2310 O O . SER A 1 295 ? 42.951 3.303 -53.678 1.00 78.00 295 SER A O 1
ATOM 2312 N N . ALA A 1 296 ? 40.998 3.600 -52.639 1.00 70.12 296 ALA A N 1
ATOM 2313 C CA . ALA A 1 296 ? 40.286 4.011 -53.849 1.00 70.12 296 ALA A CA 1
ATOM 2314 C C . ALA A 1 296 ? 40.603 5.468 -54.229 1.00 70.12 296 ALA A C 1
ATOM 2316 O O . ALA A 1 296 ? 40.830 5.748 -55.408 1.00 70.12 296 ALA A O 1
ATOM 2317 N N . GLU A 1 297 ? 40.689 6.369 -53.247 1.00 73.75 297 GLU A N 1
ATOM 2318 C CA . GLU A 1 297 ? 41.092 7.765 -53.449 1.00 73.75 297 GLU A CA 1
ATOM 2319 C C . GLU A 1 297 ? 42.528 7.874 -53.970 1.00 73.75 297 GLU A C 1
ATOM 2321 O O . GLU A 1 297 ? 42.767 8.559 -54.966 1.00 73.75 297 GLU A O 1
ATOM 2326 N N . GLU A 1 298 ? 43.476 7.134 -53.387 1.00 78.94 298 GLU A N 1
ATOM 2327 C CA . GLU A 1 298 ? 44.869 7.112 -53.853 1.00 78.94 298 GLU A CA 1
ATOM 2328 C C . GLU A 1 298 ? 44.974 6.641 -55.316 1.00 78.94 298 GLU A C 1
ATOM 2330 O O . GLU A 1 298 ? 45.669 7.249 -56.140 1.00 78.94 298 GLU A O 1
ATOM 2335 N N . ARG A 1 299 ? 44.218 5.597 -55.688 1.00 68.44 299 ARG A N 1
ATOM 2336 C CA . ARG A 1 299 ? 44.133 5.125 -57.080 1.00 68.44 299 ARG A CA 1
ATOM 2337 C C . ARG A 1 299 ? 43.540 6.183 -58.012 1.00 68.44 299 ARG A C 1
ATOM 2339 O O . ARG A 1 299 ? 44.070 6.378 -59.106 1.00 68.44 299 ARG A O 1
ATOM 2346 N N . ALA A 1 300 ? 42.489 6.889 -57.596 1.00 64.00 300 ALA A N 1
ATOM 2347 C CA . ALA A 1 300 ? 41.877 7.954 -58.391 1.00 64.00 300 ALA A CA 1
ATOM 2348 C C . ALA A 1 300 ? 42.835 9.140 -58.617 1.00 64.00 300 ALA A C 1
ATOM 2350 O O . ALA A 1 300 ? 42.913 9.666 -59.731 1.00 64.00 300 ALA A O 1
ATOM 2351 N N . VAL A 1 301 ? 43.615 9.522 -57.599 1.00 80.00 301 VAL A N 1
ATOM 2352 C CA . VAL A 1 301 ? 44.653 10.561 -57.710 1.00 80.00 301 VAL A CA 1
ATOM 2353 C C . VAL A 1 301 ? 45.749 10.140 -58.693 1.00 80.00 301 VAL A C 1
ATOM 2355 O O . VAL A 1 301 ? 46.121 10.931 -59.563 1.00 80.00 301 VAL A O 1
ATOM 2358 N N . ASN A 1 302 ? 46.217 8.890 -58.622 1.00 73.75 302 ASN A N 1
ATOM 2359 C CA . ASN A 1 302 ? 47.223 8.368 -59.552 1.00 73.75 302 ASN A CA 1
ATOM 2360 C C . ASN A 1 302 ? 46.729 8.346 -61.006 1.00 73.75 302 ASN A C 1
ATOM 2362 O O . ASN A 1 302 ? 47.445 8.809 -61.897 1.00 73.75 302 ASN A O 1
ATOM 2366 N N . VAL A 1 303 ? 45.494 7.894 -61.248 1.00 71.00 303 VAL A N 1
ATOM 2367 C CA . VAL A 1 303 ? 44.879 7.923 -62.589 1.00 71.00 303 VAL A CA 1
ATOM 2368 C C . VAL A 1 303 ? 44.744 9.361 -63.095 1.00 71.00 303 VAL A C 1
ATOM 2370 O O . VAL A 1 303 ? 45.096 9.651 -64.237 1.00 71.00 303 VAL A O 1
ATOM 2373 N N . SER A 1 304 ? 44.304 10.292 -62.246 1.00 71.12 304 SER A N 1
ATOM 2374 C CA . SER A 1 304 ? 44.197 11.713 -62.600 1.00 71.12 304 SER A CA 1
ATOM 2375 C C . SER A 1 304 ? 45.554 12.321 -62.986 1.00 71.12 304 SER A C 1
ATOM 2377 O O . SER A 1 304 ? 45.661 13.043 -63.984 1.00 71.12 304 SER A O 1
ATOM 2379 N N . LEU A 1 305 ? 46.622 11.977 -62.257 1.00 83.31 305 LEU A N 1
ATOM 2380 C CA . LEU A 1 305 ? 47.984 12.418 -62.561 1.00 83.31 305 LEU A CA 1
ATOM 2381 C C . LEU A 1 305 ? 48.493 11.839 -63.890 1.00 83.31 305 LEU A C 1
ATOM 2383 O O . LEU A 1 305 ? 49.112 12.562 -64.676 1.00 83.31 305 LEU A O 1
ATOM 2387 N N . GLU A 1 306 ? 48.217 10.565 -64.174 1.00 78.94 306 GLU A N 1
ATOM 2388 C CA . GLU A 1 306 ? 48.514 9.958 -65.476 1.00 78.94 306 GLU A CA 1
ATOM 2389 C C . GLU A 1 306 ? 47.753 10.644 -66.614 1.00 78.94 306 GLU A C 1
ATOM 2391 O O . GLU A 1 306 ? 48.357 11.016 -67.625 1.00 78.94 306 GLU A O 1
ATOM 2396 N N . CYS A 1 307 ? 46.453 10.898 -66.436 1.00 67.44 307 CYS A N 1
ATOM 2397 C CA . CYS A 1 307 ? 45.646 11.635 -67.404 1.00 67.44 307 CYS A CA 1
ATOM 2398 C C . CYS A 1 307 ? 46.207 13.043 -67.663 1.00 67.44 307 CYS A C 1
ATOM 2400 O O . CYS A 1 307 ? 46.211 13.496 -68.810 1.00 67.44 307 CYS A O 1
ATOM 2402 N N . LYS A 1 308 ? 46.721 13.731 -66.633 1.00 81.06 308 LYS A N 1
ATOM 2403 C CA . LYS A 1 308 ? 47.367 15.044 -66.781 1.00 81.06 308 LYS A CA 1
ATOM 2404 C C . LYS A 1 308 ? 48.664 14.957 -67.596 1.00 81.06 308 LYS A C 1
ATOM 2406 O O . LYS A 1 308 ? 48.812 15.709 -68.556 1.00 81.06 308 LYS A O 1
ATOM 2411 N N . LYS A 1 309 ? 49.545 13.995 -67.291 1.00 84.06 309 LYS A N 1
ATOM 2412 C CA . LYS A 1 309 ? 50.791 13.755 -68.053 1.00 84.06 309 LYS A CA 1
ATOM 2413 C C . LYS A 1 309 ? 50.515 13.438 -69.525 1.00 84.06 309 LYS A C 1
ATOM 2415 O O . LYS A 1 309 ? 51.226 13.909 -70.410 1.00 84.06 309 LYS A O 1
ATOM 2420 N N . LEU A 1 310 ? 49.485 12.635 -69.806 1.00 79.50 310 LEU A N 1
ATOM 2421 C CA . LEU A 1 310 ? 49.072 12.322 -71.177 1.00 79.50 310 LEU A CA 1
ATOM 2422 C C . LEU A 1 310 ? 48.536 13.558 -71.910 1.00 79.50 310 LEU A C 1
ATOM 2424 O O . LEU A 1 310 ? 48.845 13.741 -73.087 1.00 79.50 310 LEU A O 1
ATOM 2428 N N . ARG A 1 311 ? 47.779 14.421 -71.220 1.00 72.69 311 ARG A N 1
ATOM 2429 C CA . ARG A 1 311 ? 47.263 15.678 -71.781 1.00 72.69 311 ARG A CA 1
ATOM 2430 C C . ARG A 1 311 ? 48.384 16.649 -72.147 1.00 72.69 311 ARG A C 1
ATOM 2432 O O . ARG A 1 311 ? 48.329 17.224 -73.227 1.00 72.69 311 ARG A O 1
ATOM 2439 N N . GLU A 1 312 ? 49.397 16.792 -71.295 1.00 83.12 312 GLU A N 1
ATOM 2440 C CA . GLU A 1 312 ? 50.581 17.620 -71.574 1.00 83.12 312 GLU A CA 1
ATOM 2441 C C . GLU A 1 312 ? 51.334 17.104 -72.810 1.00 83.12 312 GLU A C 1
ATOM 2443 O O . GLU A 1 312 ? 51.521 17.851 -73.767 1.00 83.12 312 GLU A O 1
ATOM 2448 N N . LYS A 1 313 ? 51.619 15.794 -72.880 1.00 83.19 313 LYS A N 1
ATOM 2449 C CA . LYS A 1 313 ? 52.248 15.176 -74.065 1.00 83.19 313 LYS A CA 1
ATOM 2450 C C . LYS A 1 313 ? 51.436 15.360 -75.351 1.00 83.19 313 LYS A C 1
ATOM 2452 O O . LYS A 1 313 ? 52.008 15.531 -76.426 1.00 83.19 313 LYS A O 1
ATOM 2457 N N . LEU A 1 314 ? 50.107 15.267 -75.273 1.00 77.44 314 LEU A N 1
ATOM 2458 C CA . LEU A 1 314 ? 49.221 15.533 -76.411 1.00 77.44 314 LEU A CA 1
ATOM 2459 C C . LEU A 1 314 ? 49.262 17.008 -76.819 1.00 77.44 314 LEU A C 1
ATOM 2461 O O . LEU A 1 314 ? 49.306 17.288 -78.014 1.00 77.44 314 LEU A O 1
ATOM 2465 N N . GLY A 1 315 ? 49.297 17.923 -75.847 1.00 79.88 315 GLY A N 1
ATOM 2466 C CA . GLY A 1 315 ? 49.471 19.358 -76.065 1.00 79.88 315 GLY A CA 1
ATOM 2467 C C . GLY A 1 315 ? 50.774 19.681 -76.793 1.00 79.88 315 GLY A C 1
ATOM 2468 O O . GLY A 1 315 ? 50.741 20.365 -77.812 1.00 79.88 315 GLY A O 1
ATOM 2469 N N . ASP A 1 316 ? 51.896 19.105 -76.355 1.00 84.06 316 ASP A N 1
ATOM 2470 C CA . ASP A 1 316 ? 53.201 19.289 -77.004 1.00 84.06 316 ASP A CA 1
ATOM 2471 C C . ASP A 1 316 ? 53.198 18.780 -78.454 1.00 84.06 316 ASP A C 1
ATOM 2473 O O . ASP A 1 316 ? 53.721 19.428 -79.363 1.00 84.06 316 ASP A O 1
ATOM 2477 N N . ARG A 1 317 ? 52.561 17.626 -78.704 1.00 78.81 317 ARG A N 1
ATOM 2478 C CA . ARG A 1 317 ? 52.413 17.073 -80.062 1.00 78.81 317 ARG A CA 1
ATOM 2479 C C . ARG A 1 317 ? 51.517 17.937 -80.947 1.00 78.81 317 ARG A C 1
ATOM 2481 O O . ARG A 1 317 ? 51.818 18.088 -82.129 1.00 78.81 317 ARG A O 1
ATOM 2488 N N . LEU A 1 318 ? 50.436 18.487 -80.398 1.00 75.31 318 LEU A N 1
ATOM 2489 C CA . LEU A 1 318 ? 49.559 19.431 -81.094 1.00 75.31 318 LEU A CA 1
ATOM 2490 C C . LEU A 1 318 ? 50.309 20.717 -81.445 1.00 75.31 318 LEU A C 1
ATOM 2492 O O . LEU A 1 318 ? 50.283 21.118 -82.603 1.00 75.31 318 LEU A O 1
ATOM 2496 N N . ALA A 1 319 ? 51.051 21.296 -80.501 1.00 78.19 319 ALA A N 1
ATOM 2497 C CA . ALA A 1 319 ? 51.880 22.474 -80.748 1.00 78.19 319 ALA A CA 1
ATOM 2498 C C . ALA A 1 319 ? 52.931 22.215 -81.844 1.00 78.19 319 ALA A C 1
ATOM 2500 O O . ALA A 1 319 ? 53.120 23.043 -82.735 1.00 78.19 319 ALA A O 1
ATOM 2501 N N . ALA A 1 320 ? 53.564 21.036 -81.842 1.00 76.62 320 ALA A N 1
ATOM 2502 C CA . ALA A 1 320 ? 54.501 20.636 -82.892 1.00 76.62 320 ALA A CA 1
ATOM 2503 C C . ALA A 1 320 ? 53.829 20.495 -84.273 1.00 76.62 320 ALA A C 1
ATOM 2505 O O . ALA A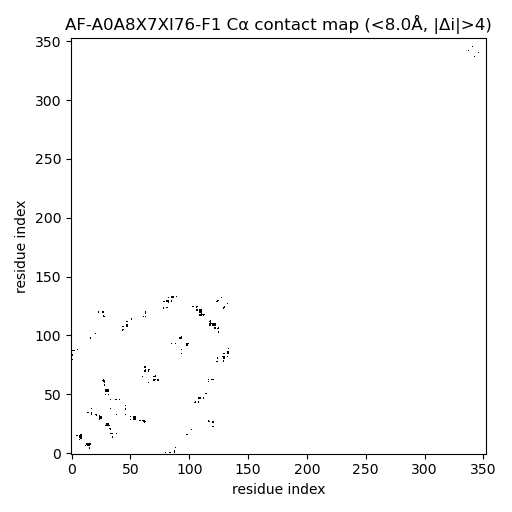 1 320 ? 54.412 20.877 -85.290 1.00 76.62 320 ALA A O 1
ATOM 2506 N N . LEU A 1 321 ? 52.601 19.968 -84.324 1.00 72.69 321 LEU A N 1
ATOM 2507 C CA . LEU A 1 321 ? 51.809 19.864 -85.554 1.00 72.69 321 LEU A CA 1
ATOM 2508 C C . LEU A 1 321 ? 51.347 21.235 -86.063 1.00 72.69 321 LEU A C 1
ATOM 2510 O O . LEU A 1 321 ? 51.417 21.489 -87.264 1.00 72.69 321 LEU A O 1
ATOM 2514 N N . GLU A 1 322 ? 50.910 22.127 -85.173 1.00 72.88 322 GLU A N 1
ATOM 2515 C CA . GLU A 1 322 ? 50.542 23.503 -85.516 1.00 72.88 322 GLU A CA 1
ATOM 2516 C C . GLU A 1 322 ? 51.737 24.283 -86.062 1.00 72.88 322 GLU A C 1
ATOM 2518 O O . GLU A 1 322 ? 51.610 24.970 -87.075 1.00 72.88 322 GLU A O 1
ATOM 2523 N N . ASP A 1 323 ? 52.912 24.144 -85.448 1.00 73.19 323 ASP A N 1
ATOM 2524 C CA . ASP A 1 323 ? 54.140 24.767 -85.936 1.00 73.19 323 ASP A CA 1
ATOM 2525 C C . ASP A 1 323 ? 54.578 24.189 -87.296 1.00 73.19 323 ASP A C 1
ATOM 2527 O O . ASP A 1 323 ? 54.961 24.927 -88.207 1.00 73.19 323 ASP A O 1
ATOM 2531 N N . GLY A 1 324 ? 54.431 22.874 -87.490 1.00 70.50 324 GLY A N 1
ATOM 2532 C CA . GLY A 1 324 ? 54.608 22.229 -88.793 1.00 70.50 324 GLY A CA 1
ATOM 2533 C C . GLY A 1 324 ? 53.640 22.765 -89.856 1.00 70.50 324 GLY A C 1
ATOM 2534 O O . GLY A 1 324 ? 54.058 23.090 -90.968 1.00 70.50 324 GLY A O 1
ATOM 2535 N N . SER A 1 325 ? 52.363 22.931 -89.503 1.00 67.50 325 SER A N 1
ATOM 2536 C CA . SER A 1 325 ? 51.327 23.500 -90.373 1.00 67.50 325 SER A CA 1
ATOM 2537 C C . SER A 1 325 ? 51.602 24.969 -90.712 1.00 67.50 325 SER A C 1
ATOM 2539 O O . SER A 1 325 ? 51.512 25.366 -91.873 1.00 67.50 325 SER A O 1
ATOM 2541 N N . ARG A 1 326 ? 52.038 25.784 -89.740 1.00 71.75 326 ARG A N 1
ATOM 2542 C CA . ARG A 1 326 ? 52.481 27.171 -89.976 1.00 71.75 326 ARG A CA 1
ATOM 2543 C C . ARG A 1 326 ? 53.656 27.222 -90.944 1.00 71.75 326 ARG A C 1
ATOM 2545 O O . ARG A 1 326 ? 53.604 27.983 -91.909 1.00 71.75 326 ARG A O 1
ATOM 2552 N N . ARG A 1 327 ? 54.680 26.385 -90.741 1.00 68.38 327 ARG A N 1
ATOM 2553 C CA . ARG A 1 327 ? 55.822 26.269 -91.665 1.00 68.38 327 ARG A CA 1
ATOM 2554 C C . ARG A 1 327 ? 55.376 25.871 -93.073 1.00 68.38 327 ARG A C 1
ATOM 2556 O O . ARG A 1 327 ? 55.869 26.434 -94.050 1.00 68.38 327 ARG A O 1
ATOM 2563 N N . TYR A 1 328 ? 54.418 24.952 -93.183 1.00 67.50 328 TYR A N 1
ATOM 2564 C CA . TYR A 1 328 ? 53.843 24.545 -94.464 1.00 67.50 328 TYR A CA 1
ATOM 2565 C C . TYR A 1 328 ? 53.077 25.691 -95.145 1.00 67.50 328 TYR A C 1
ATOM 2567 O O . TYR A 1 328 ? 53.307 25.965 -96.322 1.00 67.50 328 TYR A O 1
ATOM 2575 N N . ASN A 1 329 ? 52.249 26.430 -94.401 1.00 66.44 329 ASN A N 1
ATOM 2576 C CA . ASN A 1 329 ? 51.506 27.588 -94.906 1.00 66.44 329 ASN A CA 1
ATOM 2577 C C . ASN A 1 329 ? 52.426 28.717 -95.387 1.00 66.44 329 ASN A C 1
ATOM 2579 O O . ASN A 1 329 ? 52.197 29.266 -96.462 1.00 66.44 329 ASN A O 1
ATOM 2583 N N . VAL A 1 330 ? 53.499 29.028 -94.650 1.00 73.69 330 VAL A N 1
ATOM 2584 C CA . VAL A 1 330 ? 54.513 30.005 -95.092 1.00 73.69 330 VAL A CA 1
ATOM 2585 C C . VAL A 1 330 ? 55.155 29.563 -96.408 1.00 73.69 330 VAL A C 1
ATOM 2587 O O . VAL A 1 330 ? 55.352 30.382 -97.305 1.00 73.69 330 VAL A O 1
ATOM 2590 N N . ARG A 1 331 ? 55.446 28.265 -96.560 1.00 67.81 331 ARG A N 1
ATOM 2591 C CA . ARG A 1 331 ? 56.011 27.714 -97.798 1.00 67.81 331 ARG A CA 1
ATOM 2592 C C . ARG A 1 331 ? 55.030 27.806 -98.970 1.00 67.81 331 ARG A C 1
ATOM 2594 O O . ARG A 1 331 ? 55.443 28.195 -100.057 1.00 67.81 331 ARG A O 1
ATOM 2601 N N . ILE A 1 332 ? 53.751 27.501 -98.750 1.00 70.25 332 ILE A N 1
ATOM 2602 C CA . ILE A 1 332 ? 52.689 27.650 -99.760 1.00 70.25 332 ILE A CA 1
ATOM 2603 C C . ILE A 1 332 ? 52.522 29.115 -100.181 1.00 70.25 332 ILE A C 1
ATOM 2605 O O . ILE A 1 332 ? 52.428 29.401 -101.372 1.00 70.25 332 ILE A O 1
ATOM 2609 N N . GLU A 1 333 ? 52.530 30.050 -99.233 1.00 69.12 333 GLU A N 1
ATOM 2610 C CA . GLU A 1 333 ? 52.406 31.478 -99.538 1.00 69.12 333 GLU A CA 1
ATOM 2611 C C . GLU A 1 333 ? 53.636 32.009 -100.294 1.00 69.12 333 GLU A C 1
ATOM 2613 O O . GLU A 1 333 ? 53.507 32.804 -101.224 1.00 69.12 333 GLU A O 1
ATOM 2618 N N . GLY A 1 334 ? 54.834 31.512 -99.964 1.00 67.19 334 GLY A N 1
ATOM 2619 C CA . GLY A 1 334 ? 56.050 31.769 -100.737 1.00 67.19 334 GLY A CA 1
ATOM 2620 C C . GLY A 1 334 ? 55.942 31.287 -102.186 1.00 67.19 334 GLY A C 1
ATOM 2621 O O . GLY A 1 334 ? 56.302 32.024 -103.102 1.00 67.19 334 GLY A O 1
ATOM 2622 N N . LEU A 1 335 ? 55.383 30.093 -102.409 1.00 68.31 335 LEU A N 1
ATOM 2623 C CA . LEU A 1 335 ? 55.130 29.568 -103.756 1.00 68.31 335 LEU A CA 1
ATOM 2624 C C . LEU A 1 335 ? 54.095 30.413 -104.525 1.00 68.31 335 LEU A C 1
ATOM 2626 O O . LEU A 1 335 ? 54.339 30.742 -105.683 1.00 68.31 335 LEU A O 1
ATOM 2630 N N . ARG A 1 336 ? 53.005 30.864 -103.882 1.00 64.75 336 ARG A N 1
ATOM 2631 C CA . ARG A 1 336 ? 52.028 31.796 -104.495 1.00 64.75 336 ARG A CA 1
ATOM 2632 C C . ARG A 1 336 ? 52.630 33.155 -104.869 1.00 64.75 336 ARG A C 1
ATOM 2634 O O . ARG A 1 336 ? 52.256 33.750 -105.881 1.00 64.75 336 ARG A O 1
ATOM 2641 N N . ARG A 1 337 ? 53.574 33.675 -104.076 1.00 61.94 337 ARG A N 1
ATOM 2642 C CA . ARG A 1 337 ? 54.302 34.914 -104.417 1.00 61.94 337 ARG A CA 1
ATOM 2643 C C . ARG A 1 337 ? 55.209 34.755 -105.637 1.00 61.94 337 ARG A C 1
ATOM 2645 O O . ARG A 1 337 ? 55.347 35.701 -106.406 1.00 61.94 337 ARG A O 1
ATOM 2652 N N . ILE A 1 338 ? 55.810 33.579 -105.817 1.00 60.78 338 ILE A N 1
ATOM 2653 C CA . ILE A 1 338 ? 56.620 33.266 -107.004 1.00 60.78 338 ILE A CA 1
ATOM 2654 C C . ILE A 1 338 ? 55.725 33.188 -108.247 1.00 60.78 338 ILE A C 1
ATOM 2656 O O . ILE A 1 338 ? 56.077 33.745 -109.278 1.00 60.78 338 ILE A O 1
ATOM 2660 N N . GLU A 1 339 ? 54.546 32.575 -108.135 1.00 57.09 339 GLU A N 1
ATOM 2661 C CA . GLU A 1 339 ? 53.568 32.484 -109.229 1.00 57.09 339 GLU A CA 1
ATOM 2662 C C . GLU A 1 339 ? 53.007 33.855 -109.656 1.00 57.09 339 GLU A C 1
ATOM 2664 O O . GLU A 1 339 ? 52.719 34.073 -110.830 1.00 57.09 339 GLU A O 1
ATOM 2669 N N . SER A 1 340 ? 52.899 34.812 -108.727 1.00 57.75 340 SER A N 1
ATOM 2670 C CA . SER A 1 340 ? 52.377 36.164 -109.002 1.00 57.75 340 SER A CA 1
ATOM 2671 C C . SER A 1 340 ? 53.431 37.189 -109.446 1.00 57.75 340 SER A C 1
ATOM 2673 O O . SER A 1 340 ? 53.067 38.290 -109.867 1.00 57.75 340 SER A O 1
ATOM 2675 N N . SER A 1 341 ? 54.727 36.861 -109.394 1.00 56.62 341 SER A N 1
ATOM 2676 C CA . SER A 1 341 ? 55.801 37.726 -109.898 1.00 56.62 341 SER A CA 1
ATOM 2677 C C . SER A 1 341 ? 56.245 37.314 -111.297 1.00 56.62 341 SER A C 1
ATOM 2679 O O . SER A 1 341 ? 56.508 36.152 -111.578 1.00 56.62 341 SER A O 1
ATOM 2681 N N . ASN A 1 342 ? 56.365 38.308 -112.177 1.00 55.84 342 ASN A N 1
ATOM 2682 C CA . ASN A 1 342 ? 56.758 38.147 -113.574 1.00 55.84 342 ASN A CA 1
ATOM 2683 C C . ASN A 1 342 ? 58.072 37.327 -113.689 1.00 55.84 342 ASN A C 1
ATOM 2685 O O . ASN A 1 342 ? 59.099 37.773 -113.161 1.00 55.84 342 ASN A O 1
ATOM 2689 N N . PRO A 1 343 ? 58.074 36.160 -114.367 1.00 56.84 343 PRO A N 1
ATOM 2690 C CA . PRO A 1 343 ? 59.164 35.176 -114.304 1.00 56.84 343 PRO A CA 1
ATOM 2691 C C . PRO A 1 343 ? 60.524 35.714 -114.772 1.00 56.84 343 PRO A C 1
ATOM 2693 O O . PRO A 1 343 ? 61.570 35.217 -114.359 1.00 56.84 343 PRO A O 1
ATOM 2696 N N . VAL A 1 344 ? 60.529 36.780 -115.575 1.00 52.91 344 VAL A N 1
ATOM 2697 C CA . VAL A 1 344 ? 61.750 37.426 -116.082 1.00 52.91 344 VAL A CA 1
ATOM 2698 C C . VAL A 1 344 ? 62.506 38.193 -114.986 1.00 52.91 344 VAL A C 1
ATOM 2700 O O . VAL A 1 344 ? 63.730 38.285 -115.030 1.00 52.91 344 VAL A O 1
ATOM 2703 N N . LYS A 1 345 ? 61.811 38.716 -113.966 1.00 54.66 345 LYS A N 1
ATOM 2704 C CA . LYS A 1 345 ? 62.434 39.519 -112.897 1.00 54.66 345 LYS A CA 1
ATOM 2705 C C . LYS A 1 345 ? 63.101 38.648 -111.823 1.00 54.66 345 LYS A C 1
ATOM 2707 O O . LYS A 1 345 ? 64.126 39.030 -111.273 1.00 54.66 345 LYS A O 1
ATOM 2712 N N . PHE A 1 346 ? 62.557 37.454 -111.577 1.00 55.22 346 PHE A N 1
ATOM 2713 C CA . PHE A 1 346 ? 63.064 36.505 -110.579 1.00 55.22 346 PHE A CA 1
ATOM 2714 C C . PHE A 1 346 ? 64.381 35.833 -111.007 1.00 55.22 346 PHE A C 1
ATOM 2716 O O . PHE A 1 346 ? 65.279 35.652 -110.189 1.00 55.22 346 PHE A O 1
ATOM 2723 N N . ALA A 1 347 ? 64.544 35.536 -112.302 1.00 52.06 347 ALA A N 1
ATOM 2724 C CA . ALA A 1 347 ? 65.795 34.994 -112.840 1.00 52.06 347 ALA A CA 1
ATOM 2725 C C . ALA A 1 347 ? 66.978 35.983 -112.744 1.00 52.06 347 ALA A C 1
ATOM 2727 O O . ALA A 1 347 ? 68.125 35.556 -112.650 1.00 52.06 347 ALA A O 1
ATOM 2728 N N . ALA A 1 348 ? 66.708 37.294 -112.728 1.00 51.47 348 ALA A N 1
ATOM 2729 C CA . ALA A 1 348 ? 67.738 38.329 -112.637 1.00 51.47 348 ALA A CA 1
ATOM 2730 C C . ALA A 1 348 ? 68.284 38.525 -111.207 1.00 51.47 348 ALA A C 1
ATOM 2732 O O . ALA A 1 348 ? 69.472 38.785 -111.043 1.00 51.47 348 ALA A O 1
ATOM 2733 N N . GLU A 1 349 ? 67.458 38.370 -110.166 1.00 52.84 349 GLU A N 1
ATOM 2734 C CA . GLU A 1 349 ? 67.899 38.528 -108.766 1.00 52.84 349 GLU A CA 1
ATOM 2735 C C . GLU A 1 349 ? 68.661 37.307 -108.228 1.00 52.84 349 GLU A C 1
ATOM 2737 O O . GLU A 1 349 ? 69.553 37.464 -107.396 1.00 52.84 349 GLU A O 1
ATOM 2742 N N . LEU A 1 350 ? 68.363 36.101 -108.723 1.00 53.59 350 LEU A N 1
ATOM 2743 C CA . LEU A 1 350 ? 69.040 34.861 -108.313 1.00 53.59 350 LEU A CA 1
ATOM 2744 C C . LEU A 1 350 ? 70.446 34.703 -108.917 1.00 53.59 350 LEU A C 1
ATOM 2746 O O . LEU A 1 350 ? 71.220 33.886 -108.440 1.00 53.59 350 LEU A O 1
ATOM 2750 N N . PHE A 1 351 ? 70.771 35.480 -109.954 1.00 46.34 351 PHE A N 1
ATOM 2751 C CA . PHE A 1 351 ? 72.106 35.533 -110.562 1.00 46.34 351 PHE A CA 1
ATOM 2752 C C . PHE A 1 351 ? 73.025 36.585 -109.907 1.00 46.34 351 PHE A C 1
ATOM 2754 O O . PHE A 1 351 ? 74.218 36.618 -110.200 1.00 46.34 351 PHE A O 1
ATOM 2761 N N . LEU A 1 352 ? 72.476 37.460 -109.051 1.00 48.81 352 LEU A N 1
ATOM 2762 C CA . LEU A 1 352 ? 73.179 38.582 -108.404 1.00 48.81 352 LEU A CA 1
ATOM 2763 C C . LEU A 1 352 ? 73.421 38.385 -106.894 1.00 48.81 352 LEU A C 1
ATOM 2765 O O . LEU A 1 352 ? 74.058 39.232 -106.268 1.00 48.81 352 LEU A O 1
ATOM 2769 N N . LYS A 1 353 ? 72.942 37.283 -106.311 1.00 42.00 353 LYS A N 1
ATOM 2770 C CA . LYS A 1 353 ? 73.283 36.798 -104.965 1.00 42.00 353 LYS A CA 1
ATOM 2771 C C . LYS A 1 353 ? 73.982 35.458 -105.085 1.00 42.00 353 LYS A C 1
ATOM 2773 O O . LYS A 1 353 ? 74.886 35.222 -104.256 1.00 42.00 353 LYS A O 1
#

Radius of gyration: 59.93 Å; Cα contacts (8 Å, |Δi|>4): 135; chains: 1; bounding box: 135×57×202 Å